Protein AF-0000000070461343 (afdb_homodimer)

Foldseek 3Di:
DPPPVPDDPFDWPDDPVAQKTKTKDKDAQADLQRVCVVVVPQQCCCVPPAFFPGWDWDAADPVAKTKIWTWGDDPNPDTKIFIWIWHDDPSFKIWIWTDDDIQWPTWIWMWGWDDPDPRMIMIMTMIGTHGPNCPPVVVVVCCVVPVVVVVVVVVVVVVVCVVVD/DPPPVPDDPFDWPDPPVAQKTKTKDKDAQADLQRVCVVVVPQQCCCVPPAQFPGWDWDAADPVAKTKIWTWGDDPNPDTKIFIWIKHADPSFKIWIWTDDDIQWPTWIWMWGWDDPDPRMIMIMTMIGTHGPNCPDVVVVVCCVVPVVVVVVVVVVVVVVCVVVD

Solvent-accessible surface area (backbone atoms only — not comparable to full-atom values): 17938 Å² total; per-residue (Å²): 133,78,80,74,68,75,74,76,84,69,66,67,53,64,47,85,93,51,66,32,45,41,43,69,47,75,42,60,74,40,51,58,66,59,46,48,57,57,69,68,42,54,58,56,38,51,78,62,36,88,39,38,72,40,44,40,79,74,46,76,46,94,88,63,32,32,34,32,42,34,33,37,36,50,90,82,74,45,72,49,49,36,33,35,38,34,31,72,45,83,84,40,27,38,34,39,35,55,73,50,85,30,59,42,67,36,41,34,37,34,41,41,50,42,80,71,55,97,34,29,24,40,36,37,41,36,37,36,46,35,75,36,59,61,74,41,70,54,52,58,49,38,45,58,69,53,47,43,58,52,47,53,50,37,48,43,52,56,49,50,52,54,66,78,102,134,79,81,75,68,78,75,79,84,68,67,68,52,64,47,86,93,53,66,34,46,40,42,70,47,76,43,60,72,42,52,58,65,59,45,47,56,57,69,68,42,54,59,58,38,50,78,62,35,87,40,38,70,40,45,41,79,74,47,80,46,95,86,61,33,30,33,34,41,35,32,38,35,52,93,82,74,44,72,48,51,36,32,36,38,33,32,74,44,82,84,41,30,38,33,39,35,52,75,48,84,32,59,39,67,35,42,34,36,35,43,41,51,42,80,71,52,96,34,28,25,40,36,36,41,37,39,37,46,34,76,37,57,60,74,40,70,55,51,57,48,38,45,58,68,53,46,42,57,51,46,53,50,37,49,44,52,57,50,50,52,55,65,78,103

pLDDT: mean 79.68, std 21.59, range [17.05, 97.88]

Sequence (330 aa):
MLNWLWGGSETKEENPLGGGATEKIIFEGVTVEECLEVICDCEKYTEFIEGCVEAKTTKVYEDGSFDVFWKASVGGIINTEYTLRLKKEGNDGFGWVETSHGPFKLNRGNWKLVDLGNGNVEATYSVNMELNIWVPSLLRDFLIGTGLPRTLKAFKKRIEERKKQMLNWLWGGSETKEENPLGGGATEKIIFEGVTVEECLEVICDCEKYTEFIEGCVEAKTTKVYEDGSFDVFWKASVGGIINTEYTLRLKKEGNDGFGWVETSHGPFKLNRGNWKLVDLGNGNVEATYSVNMELNIWVPSLLRDFLIGTGLPRTLKAFKKRIEERKKQ

Radius of gyration: 26.45 Å; Cα contacts (8 Å, |Δi|>4): 623; chains: 2; bounding box: 44×89×60 Å

InterPro domains:
  IPR005031 Coenzyme Q-binding protein COQ10, START domain [PF03364] (31-156)
  IPR023393 START-like domain superfamily [G3DSA:3.30.530.20] (23-165)

Nearest PDB structures (foldseek):
  5z8o-assembly1_A  TM=7.132E-01  e=2.850E-07  Mycolicibacterium smegmatis MC2 155
  4xrw-assembly1_A  TM=6.517E-01  e=4.861E-06  Amycolatopsis orientalis
  4xrt-assembly2_B  TM=6.690E-01  e=4.081E-05  Streptomyces steffisburgensis
  3p0l-assembly1_A  TM=6.431E-01  e=5.661E-05  Homo sapiens
  4xrt-assembly1_A  TM=6.314E-01  e=2.365E-05  Streptomyces steffisburgensis

Organism: Naegleria fowleri (NCBI:txid5763)

Secondary structure (DSSP, 8-state):
------------EE-TTSSEEEEEEEEES--HHHHHHHHH-GGGGGGTSTTEEEEEEEEE-TTS-EEEEEEEEETTTEEEEEEEEEEEETTTEEEEEE-SSSSEEEEEEEEEEEEEETTEEEEEEEEEEEE-----HHHHHHIIIIIHHHHHHHHHHHHHHGGG-/------------EE-TTSSEEEEEEEEES--HHHHHHHHH-GGGGGGTSTTEEEEEEEEE-TTS-EEEEEEEEETTTEEEEEEEEEEEETTTEEEEEE-SSSSEEEEEEEEEEEEEETTEEEEEEEEEEEE-----HHHHHHIIIIIHHHHHHHHHHHHHHGGG-

Structure (mmCIF, N/CA/C/O backbone):
data_AF-0000000070461343-model_v1
#
loop_
_entity.id
_entity.type
_entity.pdbx_description
1 polymer 'Coenzyme Q-binding protein COQ10 START domain-containing protein'
#
loop_
_atom_site.group_PDB
_atom_site.id
_atom_site.type_symbol
_atom_site.label_atom_id
_atom_site.label_alt_id
_atom_site.label_comp_id
_atom_site.label_asym_id
_atom_site.label_entity_id
_atom_site.label_seq_id
_atom_site.pdbx_PDB_ins_code
_atom_site.Cartn_x
_atom_site.Cartn_y
_atom_site.Cartn_z
_atom_site.occupancy
_atom_site.B_iso_or_equiv
_atom_site.auth_seq_id
_atom_site.auth_comp_id
_atom_site.auth_asym_id
_atom_site.auth_atom_id
_atom_site.pdbx_PDB_model_num
ATOM 1 N N . MET A 1 1 ? 12.766 -13.125 16 1 17.16 1 MET A N 1
ATOM 2 C CA . MET A 1 1 ? 13.688 -14.18 15.562 1 17.16 1 MET A CA 1
ATOM 3 C C . MET A 1 1 ? 12.938 -15.492 15.352 1 17.16 1 MET A C 1
ATOM 5 O O . MET A 1 1 ? 12.656 -16.219 16.312 1 17.16 1 MET A O 1
ATOM 9 N N . LEU A 1 2 ? 11.805 -15.344 14.57 1 19.09 2 LEU A N 1
ATOM 10 C CA . LEU A 1 2 ? 10.562 -16.109 14.602 1 19.09 2 LEU A CA 1
ATOM 11 C C . LEU A 1 2 ? 10.812 -17.562 14.172 1 19.09 2 LEU A C 1
ATOM 13 O O . LEU A 1 2 ? 11.398 -17.797 13.117 1 19.09 2 LEU A O 1
ATOM 17 N N . ASN A 1 3 ? 10.977 -18.422 15.062 1 19.42 3 ASN A N 1
ATOM 18 C CA . ASN A 1 3 ? 11.312 -19.844 15.094 1 19.42 3 ASN A CA 1
ATOM 19 C C . ASN A 1 3 ? 10.617 -20.609 13.969 1 19.42 3 ASN A C 1
ATOM 21 O O . ASN A 1 3 ? 9.383 -20.625 13.891 1 19.42 3 ASN A O 1
ATOM 25 N N . TRP A 1 4 ? 11.219 -20.406 12.734 1 22.7 4 TRP A N 1
ATOM 26 C CA . TRP A 1 4 ? 11.117 -21.078 11.438 1 22.7 4 TRP A CA 1
ATOM 27 C C . TRP A 1 4 ? 11.062 -22.594 11.602 1 22.7 4 TRP A C 1
ATOM 29 O O . TRP A 1 4 ? 11.273 -23.328 10.641 1 22.7 4 TRP A O 1
ATOM 39 N N . LEU A 1 5 ? 10.539 -23.047 12.805 1 22.33 5 LEU A N 1
ATOM 40 C CA . LEU A 1 5 ? 10.617 -24.422 13.281 1 22.33 5 LEU A CA 1
ATOM 41 C C . LEU A 1 5 ? 9.992 -25.391 12.281 1 22.33 5 LEU A C 1
ATOM 43 O O . LEU A 1 5 ? 9.875 -26.578 12.555 1 22.33 5 LEU A O 1
ATOM 47 N N . TRP A 1 6 ? 9.164 -24.75 11.297 1 25.67 6 TRP A N 1
ATOM 48 C CA . TRP A 1 6 ? 8.297 -25.797 10.75 1 25.67 6 TRP A CA 1
ATOM 49 C C . TRP A 1 6 ? 9.109 -26.859 10.016 1 25.67 6 TRP A C 1
ATOM 51 O O . TRP A 1 6 ? 10.07 -26.531 9.32 1 25.67 6 TRP A O 1
ATOM 61 N N . GLY A 1 7 ? 9.188 -28.125 10.305 1 26.97 7 GLY A N 1
ATOM 62 C CA . GLY A 1 7 ? 9.891 -29.375 10.094 1 26.97 7 GLY A CA 1
ATOM 63 C C . GLY A 1 7 ? 9.977 -29.781 8.633 1 26.97 7 GLY A C 1
ATOM 64 O O . GLY A 1 7 ? 10.812 -30.609 8.258 1 26.97 7 GLY A O 1
ATOM 65 N N . GLY A 1 8 ? 8.781 -29.734 7.797 1 29.53 8 GLY A N 1
ATOM 66 C CA . GLY A 1 8 ? 8.883 -30.688 6.703 1 29.53 8 GLY A CA 1
ATOM 67 C C . GLY A 1 8 ? 9.875 -30.266 5.637 1 29.53 8 GLY A C 1
ATOM 68 O O . GLY A 1 8 ? 10.227 -29.078 5.543 1 29.53 8 GLY A O 1
ATOM 69 N N . SER A 1 9 ? 10.773 -31.062 4.996 1 33.25 9 SER A N 1
ATOM 70 C CA . SER A 1 9 ? 11.891 -31.016 4.055 1 33.25 9 SER A CA 1
ATOM 71 C C . SER A 1 9 ? 11.484 -30.344 2.752 1 33.25 9 SER A C 1
ATOM 73 O O . SER A 1 9 ? 11.258 -31 1.741 1 33.25 9 SER A O 1
ATOM 75 N N . GLU A 1 10 ? 10.344 -29.562 2.658 1 36.62 10 GLU A N 1
ATOM 76 C CA . GLU A 1 10 ? 10.039 -29.031 1.331 1 36.62 10 GLU A CA 1
ATOM 77 C C . GLU A 1 10 ? 11.133 -28.094 0.85 1 36.62 10 GLU A C 1
ATOM 79 O O . GLU A 1 10 ? 11.562 -27.203 1.588 1 36.62 10 GLU A O 1
ATOM 84 N N . THR A 1 11 ? 11.984 -28.562 -0.096 1 36.78 11 THR A N 1
ATOM 85 C CA . THR A 1 11 ? 13.117 -27.844 -0.659 1 36.78 11 THR A CA 1
ATOM 86 C C . THR A 1 11 ? 12.68 -26.5 -1.249 1 36.78 11 THR A C 1
ATOM 88 O O . THR A 1 11 ? 11.773 -26.453 -2.09 1 36.78 11 THR A O 1
ATOM 91 N N . LYS A 1 12 ? 12.727 -25.641 -0.627 1 48.81 12 LYS A N 1
ATOM 92 C CA . LYS A 1 12 ? 12.609 -24.25 -1.083 1 48.81 12 LYS A CA 1
ATOM 93 C C . LYS A 1 12 ? 13.828 -23.844 -1.893 1 48.81 12 LYS A C 1
ATOM 95 O O . LYS A 1 12 ? 14.961 -23.969 -1.426 1 48.81 12 LYS A O 1
ATOM 100 N N . GLU A 1 13 ? 13.789 -23.984 -3.182 1 37.41 13 GLU A N 1
ATOM 101 C CA . GLU A 1 13 ? 14.875 -23.359 -3.928 1 37.41 13 GLU A CA 1
ATOM 102 C C . GLU A 1 13 ? 14.594 -21.875 -4.176 1 37.41 13 GLU A C 1
ATOM 104 O O . GLU A 1 13 ? 13.562 -21.531 -4.758 1 37.41 13 GLU A O 1
ATOM 109 N N . GLU A 1 14 ? 14.977 -21.156 -3.271 1 43.5 14 GLU A N 1
ATOM 110 C CA . GLU A 1 14 ? 14.898 -19.719 -3.527 1 43.5 14 GLU A CA 1
ATOM 111 C C . GLU A 1 14 ? 15.891 -19.297 -4.605 1 43.5 14 GLU A C 1
ATOM 113 O O . GLU A 1 14 ? 17.031 -19.781 -4.641 1 43.5 14 GLU A O 1
ATOM 118 N N . ASN A 1 15 ? 15.484 -18.953 -5.656 1 36.47 15 ASN A N 1
ATOM 119 C CA . ASN A 1 15 ? 16.406 -18.438 -6.664 1 36.47 15 ASN A CA 1
ATOM 120 C C . ASN A 1 15 ? 17.172 -17.219 -6.156 1 36.47 15 ASN A C 1
ATOM 122 O O . ASN A 1 15 ? 16.562 -16.203 -5.828 1 36.47 15 ASN A O 1
ATOM 126 N N . PRO A 1 16 ? 18.422 -17.469 -5.84 1 36.53 16 PRO A N 1
ATOM 127 C CA . PRO A 1 16 ? 19.25 -16.375 -5.309 1 36.53 16 PRO A CA 1
ATOM 128 C C . PRO A 1 16 ? 19.094 -15.086 -6.105 1 36.53 16 PRO A C 1
ATOM 130 O O . PRO A 1 16 ? 19.219 -13.992 -5.551 1 36.53 16 PRO A O 1
ATOM 133 N N . LEU A 1 17 ? 19.281 -15.156 -7.355 1 41.56 17 LEU A N 1
ATOM 134 C CA . LEU A 1 17 ? 19.531 -14.023 -8.242 1 41.56 17 LEU A CA 1
ATOM 135 C C . LEU A 1 17 ? 18.234 -13.312 -8.609 1 41.56 17 LEU A C 1
ATOM 137 O O . LEU A 1 17 ? 18.266 -12.234 -9.203 1 41.56 17 LEU A O 1
ATOM 141 N N . GLY A 1 18 ? 16.906 -13.82 -8.172 1 48.09 18 GLY A N 1
ATOM 142 C CA . GLY A 1 18 ? 15.672 -13.156 -8.555 1 48.09 18 GLY A CA 1
ATOM 143 C C . GLY A 1 18 ? 14.516 -13.469 -7.629 1 48.09 18 GLY A C 1
ATOM 144 O O . GLY A 1 18 ? 14.641 -14.312 -6.734 1 48.09 18 GLY A O 1
ATOM 145 N N . GLY A 1 19 ? 13.375 -12.641 -7.465 1 60.16 19 GLY A N 1
ATOM 146 C CA . GLY A 1 19 ? 12.148 -12.492 -6.707 1 60.16 19 GLY A CA 1
ATOM 147 C C . GLY A 1 19 ? 11.242 -13.703 -6.797 1 60.16 19 GLY A C 1
ATOM 148 O O . GLY A 1 19 ? 10.062 -13.633 -6.441 1 60.16 19 GLY A O 1
ATOM 149 N N . GLY A 1 20 ? 11.852 -14.852 -7.309 1 69.12 20 GLY A N 1
ATOM 150 C CA . GLY A 1 20 ? 10.938 -15.969 -7.547 1 69.12 20 GLY A CA 1
ATOM 151 C C . GLY A 1 20 ? 11.055 -17.062 -6.512 1 69.12 20 GLY A C 1
ATOM 152 O O . GLY A 1 20 ? 11.984 -17.062 -5.699 1 69.12 20 GLY A O 1
ATOM 153 N N . ALA A 1 21 ? 10.031 -17.875 -6.375 1 77.94 21 ALA A N 1
ATOM 154 C CA . ALA A 1 21 ? 9.953 -19.062 -5.516 1 77.94 21 ALA A CA 1
ATOM 155 C C . ALA A 1 21 ? 9.383 -20.25 -6.277 1 77.94 21 ALA A C 1
ATOM 157 O O . ALA A 1 21 ? 8.539 -20.094 -7.164 1 77.94 21 ALA A O 1
ATOM 158 N N . THR A 1 22 ? 10.062 -21.453 -6.07 1 85.69 22 THR A N 1
ATOM 159 C CA . THR A 1 22 ? 9.547 -22.703 -6.621 1 85.69 22 THR A CA 1
ATOM 160 C C . THR A 1 22 ? 9.352 -23.734 -5.52 1 85.69 22 THR A C 1
ATOM 162 O O . THR A 1 22 ? 10.211 -23.891 -4.652 1 85.69 22 THR A O 1
ATOM 165 N N . GLU A 1 23 ? 8.141 -24.406 -5.547 1 86.25 23 GLU A N 1
ATOM 166 C CA . GLU A 1 23 ? 7.836 -25.453 -4.578 1 86.25 23 GLU A CA 1
ATOM 167 C C . GLU A 1 23 ? 7.215 -26.672 -5.262 1 86.25 23 GLU A C 1
ATOM 169 O O . GLU A 1 23 ? 6.5 -26.531 -6.258 1 86.25 23 GLU A O 1
ATOM 174 N N . LYS A 1 24 ? 7.59 -27.812 -4.633 1 89.44 24 LYS A N 1
ATOM 175 C CA . LYS A 1 24 ? 7.012 -29.062 -5.129 1 89.44 24 LYS A CA 1
ATOM 176 C C . LYS A 1 24 ? 6.094 -29.688 -4.09 1 89.44 24 LYS A C 1
ATOM 178 O O . LYS A 1 24 ? 6.391 -29.656 -2.891 1 89.44 24 LYS A O 1
ATOM 183 N N . ILE A 1 25 ? 4.992 -30.266 -4.617 1 90.62 25 ILE A N 1
ATOM 184 C CA . ILE A 1 25 ? 4.043 -30.984 -3.766 1 90.62 25 ILE A CA 1
ATOM 185 C C . ILE A 1 25 ? 3.506 -32.219 -4.504 1 90.62 25 ILE A C 1
ATOM 187 O O . ILE A 1 25 ? 3.447 -32.219 -5.734 1 90.62 25 ILE A O 1
ATOM 191 N N . ILE A 1 26 ? 3.244 -33.25 -3.727 1 94.38 26 ILE A N 1
ATOM 192 C CA . ILE A 1 26 ? 2.672 -34.438 -4.316 1 94.38 26 ILE A CA 1
ATOM 193 C C . ILE A 1 26 ? 1.19 -34.531 -3.959 1 94.38 26 ILE A C 1
ATOM 195 O O . ILE A 1 26 ? 0.816 -34.406 -2.791 1 94.38 26 ILE A O 1
ATOM 199 N N . PHE A 1 27 ? 0.331 -34.656 -4.949 1 94.44 27 PHE A N 1
ATOM 200 C CA . PHE A 1 27 ? -1.079 -35 -4.773 1 94.44 27 PHE A CA 1
ATOM 201 C C . PHE A 1 27 ? -1.299 -36.5 -4.863 1 94.44 27 PHE A C 1
ATOM 203 O O . PHE A 1 27 ? -0.767 -37.156 -5.758 1 94.44 27 PHE A O 1
ATOM 210 N N . GLU A 1 28 ? -2.156 -37 -3.984 1 95.25 28 GLU A N 1
ATOM 211 C CA . GLU A 1 28 ? -2.328 -38.438 -3.912 1 95.25 28 GLU A CA 1
ATOM 212 C C . GLU A 1 28 ? -3.75 -38.844 -4.285 1 95.25 28 GLU A C 1
ATOM 214 O O . GLU A 1 28 ? -4.711 -38.188 -3.928 1 95.25 28 GLU A O 1
ATOM 219 N N . GLY A 1 29 ? -3.871 -40.031 -4.984 1 95.19 29 GLY A N 1
ATOM 220 C CA . GLY A 1 29 ? -5.156 -40.625 -5.344 1 95.19 29 GLY A CA 1
ATOM 221 C C . GLY A 1 29 ? -5.883 -39.844 -6.422 1 95.19 29 GLY A C 1
ATOM 222 O O . GLY A 1 29 ? -7.113 -39.75 -6.422 1 95.19 29 GLY A O 1
ATOM 223 N N . VAL A 1 30 ? -5.148 -39.219 -7.258 1 96.69 30 VAL A N 1
ATOM 224 C CA . VAL A 1 30 ? -5.754 -38.344 -8.266 1 96.69 30 VAL A CA 1
ATOM 225 C C . VAL A 1 30 ? -4.988 -38.469 -9.578 1 96.69 30 VAL A C 1
ATOM 227 O O . VAL A 1 30 ? -3.871 -39 -9.609 1 96.69 30 VAL A O 1
ATOM 230 N N . THR A 1 31 ? -5.645 -38.031 -10.641 1 96.56 31 THR A N 1
ATOM 231 C CA . THR A 1 31 ? -4.992 -37.938 -11.945 1 96.56 31 THR A CA 1
ATOM 232 C C . THR A 1 31 ? -4.582 -36.5 -12.234 1 96.56 31 THR A C 1
ATOM 234 O O . THR A 1 31 ? -5.031 -35.562 -11.547 1 96.56 31 THR A O 1
ATOM 237 N N . VAL A 1 32 ? -3.65 -36.312 -13.227 1 97.38 32 VAL A N 1
ATOM 238 C CA . VAL A 1 32 ? -3.256 -34.969 -13.664 1 97.38 32 VAL A CA 1
ATOM 239 C C . VAL A 1 32 ? -4.492 -34.188 -14.078 1 97.38 32 VAL A C 1
ATOM 241 O O . VAL A 1 32 ? -4.629 -33 -13.734 1 97.38 32 VAL A O 1
ATOM 244 N N . GLU A 1 33 ? -5.387 -34.844 -14.789 1 96.62 33 GLU A N 1
ATOM 245 C CA . GLU A 1 33 ? -6.598 -34.188 -15.266 1 96.62 33 GLU A CA 1
ATOM 246 C C . GLU A 1 33 ? -7.445 -33.688 -14.102 1 96.62 33 GLU A C 1
ATOM 248 O O . GLU A 1 33 ? -7.969 -32.562 -14.148 1 96.62 33 GLU A O 1
ATOM 253 N N . GLU A 1 34 ? -7.602 -34.469 -13.109 1 96 34 GLU A N 1
ATOM 254 C CA . GLU A 1 34 ? -8.375 -34.062 -11.93 1 96 34 GLU A CA 1
ATOM 255 C C . GLU A 1 34 ? -7.727 -32.875 -11.211 1 96 34 GLU A C 1
ATOM 257 O O . GLU A 1 34 ? -8.422 -32 -10.719 1 96 34 GLU A O 1
ATOM 262 N N . CYS A 1 35 ? -6.418 -32.875 -11.102 1 97.5 35 CYS A N 1
ATOM 263 C CA . CYS A 1 35 ? -5.695 -31.766 -10.5 1 97.5 35 CYS A CA 1
ATOM 264 C C . CYS A 1 35 ? -5.945 -30.469 -11.273 1 97.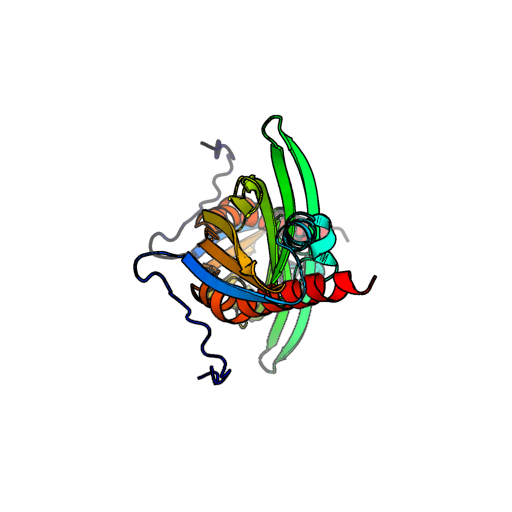5 35 CYS A C 1
ATOM 266 O O . CYS A 1 35 ? -6.273 -29.453 -10.68 1 97.5 35 CYS A O 1
ATOM 268 N N . LEU A 1 36 ? -5.805 -30.562 -12.578 1 97.12 36 LEU A N 1
ATOM 269 C CA . LEU A 1 36 ? -5.953 -29.391 -13.422 1 97.12 36 LEU A CA 1
ATOM 270 C C . LEU A 1 36 ? -7.375 -28.844 -13.344 1 97.12 36 LEU A C 1
ATOM 272 O O . LEU A 1 36 ? -7.582 -27.625 -13.43 1 97.12 3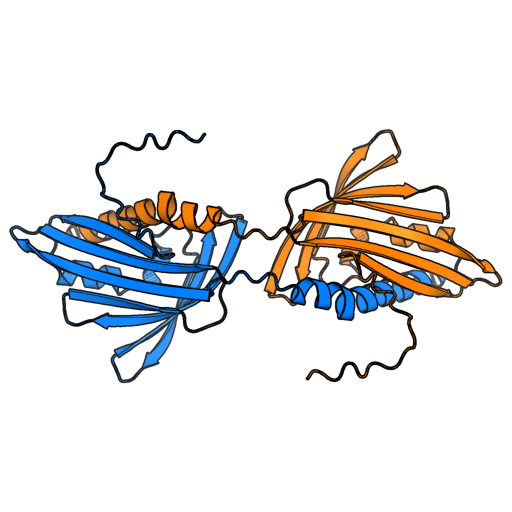6 LEU A O 1
ATOM 276 N N . GLU A 1 37 ? -8.352 -29.719 -13.18 1 96.44 37 GLU A N 1
ATOM 277 C CA . GLU A 1 37 ? -9.734 -29.266 -13.039 1 96.44 37 GLU A CA 1
ATOM 278 C C . GLU A 1 37 ? -9.891 -28.312 -11.859 1 96.44 37 GLU A C 1
ATOM 280 O O . GLU A 1 37 ? -10.578 -27.297 -11.969 1 96.44 37 GLU A O 1
ATOM 285 N N . VAL A 1 38 ? -9.258 -28.578 -10.766 1 96.5 38 VAL A N 1
ATOM 286 C CA . VAL A 1 38 ? -9.32 -27.734 -9.57 1 96.5 38 VAL A CA 1
ATOM 287 C C . VAL A 1 38 ? -8.453 -26.5 -9.766 1 96.5 38 VAL A C 1
ATOM 289 O O . VAL A 1 38 ? -8.883 -25.375 -9.453 1 96.5 38 VAL A O 1
ATOM 292 N N . ILE A 1 39 ? -7.277 -26.672 -10.289 1 97.75 39 ILE A N 1
ATOM 293 C CA . ILE A 1 39 ? -6.285 -25.609 -10.422 1 97.75 39 ILE A CA 1
ATOM 294 C C . ILE A 1 39 ? -6.793 -24.547 -11.391 1 97.75 39 ILE A C 1
ATOM 296 O O . ILE A 1 39 ? -6.594 -23.344 -11.164 1 97.75 39 ILE A O 1
ATOM 300 N N . CYS A 1 40 ? -7.523 -24.953 -12.391 1 97.12 40 CYS A N 1
ATOM 301 C CA . CYS A 1 40 ? -7.938 -24.031 -13.438 1 97.12 40 CYS A CA 1
ATOM 302 C C . CYS A 1 40 ? -9.242 -23.328 -13.07 1 97.12 40 CYS A C 1
ATOM 304 O O . CYS A 1 40 ? -9.617 -22.328 -13.68 1 97.12 40 CYS A O 1
ATOM 306 N N . ASP A 1 41 ? -9.945 -23.859 -12.102 1 96.88 41 ASP A N 1
ATOM 307 C CA . ASP A 1 41 ? -11.219 -23.281 -11.703 1 96.88 41 ASP A CA 1
ATOM 308 C C . ASP A 1 41 ? -11.016 -22.125 -10.727 1 96.88 41 ASP A C 1
ATOM 310 O O . ASP A 1 41 ? -11.422 -22.203 -9.57 1 96.88 41 ASP A O 1
ATOM 314 N N . CYS A 1 42 ? -10.586 -21.031 -11.242 1 97.81 42 CYS A N 1
ATOM 315 C CA . CYS A 1 42 ? -10.102 -19.891 -10.453 1 97.81 42 CYS A CA 1
ATOM 316 C C . CYS A 1 42 ? -11.219 -19.312 -9.602 1 97.81 42 CYS A C 1
ATOM 318 O O . CYS A 1 42 ? -10.992 -18.922 -8.453 1 97.81 42 CYS A O 1
ATOM 320 N N . GLU A 1 43 ? -12.398 -19.219 -10.055 1 97.44 43 GLU A N 1
ATOM 321 C CA . GLU A 1 43 ? -13.484 -18.547 -9.344 1 97.44 43 GLU A CA 1
ATOM 322 C C . GLU A 1 43 ? -13.859 -19.312 -8.07 1 97.44 43 GLU A C 1
ATOM 324 O O . GLU A 1 43 ? -14.406 -18.734 -7.133 1 97.44 43 GLU A O 1
ATOM 329 N N . LYS A 1 44 ? -13.461 -20.531 -7.984 1 96.88 44 LYS A N 1
ATOM 330 C CA . LYS A 1 44 ? -13.781 -21.344 -6.809 1 96.88 44 LYS A CA 1
ATOM 331 C C . LYS A 1 44 ? -12.688 -21.219 -5.746 1 96.88 44 LYS A C 1
ATOM 333 O O . LYS A 1 44 ? -12.836 -21.734 -4.641 1 96.88 44 LYS A O 1
ATOM 338 N N . TYR A 1 45 ? -11.656 -20.5 -6.074 1 96.94 45 TYR A N 1
ATOM 339 C CA . TYR A 1 45 ? -10.586 -20.344 -5.098 1 96.94 45 TYR A CA 1
ATOM 340 C C . TYR A 1 45 ? -11.094 -19.688 -3.824 1 96.94 45 TYR A C 1
ATOM 342 O O . TYR A 1 45 ? -10.586 -19.953 -2.732 1 96.94 45 TYR A O 1
ATOM 350 N N . THR A 1 46 ? -12.031 -18.797 -3.893 1 95.81 46 THR A N 1
ATOM 351 C CA . THR A 1 46 ? -12.578 -18.078 -2.744 1 95.81 46 THR A CA 1
ATOM 352 C C . THR A 1 46 ? -13.148 -19.047 -1.719 1 95.81 46 THR A C 1
ATOM 354 O O . THR A 1 46 ? -13.297 -18.719 -0.543 1 95.81 46 THR A O 1
ATOM 357 N N . GLU A 1 47 ? -13.406 -20.297 -2.154 1 95.25 47 GLU A N 1
ATOM 358 C CA . GLU A 1 47 ? -14.016 -21.312 -1.291 1 95.25 47 GLU A CA 1
ATOM 359 C C . GLU A 1 47 ? -12.977 -21.953 -0.379 1 95.25 47 GLU A C 1
ATOM 361 O O . GLU A 1 47 ? -13.312 -22.469 0.693 1 95.25 47 GLU A O 1
ATOM 366 N N . PHE A 1 48 ? -11.742 -21.891 -0.833 1 94.12 48 PHE A N 1
ATOM 367 C CA . PHE A 1 48 ? -10.844 -22.734 -0.051 1 94.12 48 PHE A CA 1
ATOM 368 C C . PHE A 1 48 ? -9.477 -22.078 0.106 1 94.12 48 PHE A C 1
ATOM 370 O O . PHE A 1 48 ? -8.633 -22.562 0.857 1 94.12 48 PHE A O 1
ATOM 377 N N . ILE A 1 49 ? -9.109 -20.984 -0.576 1 93.25 49 ILE A N 1
ATOM 378 C CA . ILE A 1 49 ? -7.848 -20.281 -0.41 1 93.25 49 ILE A CA 1
ATOM 379 C C . ILE A 1 49 ? -8.039 -19.094 0.534 1 93.25 49 ILE A C 1
ATOM 381 O O . ILE A 1 49 ? -8.789 -18.172 0.225 1 93.25 49 ILE A O 1
ATOM 385 N N . GLU A 1 50 ? -7.328 -19.109 1.587 1 87.38 50 GLU A N 1
ATOM 386 C CA . GLU A 1 50 ? -7.367 -18 2.531 1 87.38 50 GLU A CA 1
ATOM 387 C C . GLU A 1 50 ? -6.859 -16.703 1.891 1 87.38 50 GLU A C 1
ATOM 389 O O . GLU A 1 50 ? -5.828 -16.703 1.216 1 87.38 50 GLU A O 1
ATOM 394 N N . GLY A 1 51 ? -7.574 -15.641 2.072 1 82.81 51 GLY A N 1
ATOM 395 C CA . GLY A 1 51 ? -7.156 -14.344 1.564 1 82.81 51 GLY A CA 1
ATOM 396 C C . GLY A 1 51 ? -7.676 -14.055 0.167 1 82.81 51 GLY A C 1
ATOM 397 O O . GLY A 1 51 ? -7.551 -12.938 -0.326 1 82.81 51 GLY A O 1
ATOM 398 N N . CYS A 1 52 ? -8.195 -15.164 -0.49 1 93.19 52 CYS A N 1
ATOM 399 C CA . CYS A 1 52 ? -8.844 -14.93 -1.776 1 93.19 52 CYS A CA 1
ATOM 400 C C . CYS A 1 52 ? -10.266 -14.43 -1.586 1 93.19 52 CYS A C 1
ATOM 402 O O . CYS A 1 52 ? -11.172 -15.211 -1.283 1 93.19 52 CYS A O 1
ATOM 404 N N . VAL A 1 53 ? -10.453 -13.125 -1.822 1 85.38 53 VAL A N 1
ATOM 405 C CA . VAL A 1 53 ? -11.719 -12.469 -1.514 1 85.38 53 VAL A CA 1
ATOM 406 C C . VAL A 1 53 ? -12.648 -12.547 -2.721 1 85.38 53 VAL A C 1
ATOM 408 O O . VAL A 1 53 ? -13.859 -12.766 -2.568 1 85.38 53 VAL A O 1
ATOM 411 N N . GLU A 1 54 ? -12.125 -12.336 -3.848 1 91.69 54 GLU A N 1
ATOM 412 C CA . GLU A 1 54 ? -12.883 -12.375 -5.098 1 91.69 54 GLU A CA 1
ATOM 413 C C . GLU A 1 54 ? -12.016 -12.891 -6.246 1 91.69 54 GLU A C 1
ATOM 415 O O . GLU A 1 54 ? -10.812 -12.617 -6.301 1 91.69 54 GLU A O 1
ATOM 420 N N . ALA A 1 55 ? -12.602 -13.688 -7.105 1 96.06 55 ALA A N 1
ATOM 421 C CA . ALA A 1 55 ? -12.016 -14.117 -8.375 1 96.06 55 ALA A CA 1
ATOM 422 C C . ALA A 1 55 ? -13.07 -14.195 -9.469 1 96.06 55 ALA A C 1
ATOM 424 O O . ALA A 1 55 ? -14.016 -14.977 -9.375 1 96.06 55 ALA A O 1
ATOM 425 N N . LYS A 1 56 ? -12.836 -13.352 -10.453 1 96.5 56 LYS A N 1
ATOM 426 C CA . LYS A 1 56 ? -13.844 -13.297 -11.5 1 96.5 56 LYS A CA 1
ATOM 427 C C . LYS A 1 56 ? -13.195 -13.258 -12.883 1 96.5 56 LYS A C 1
ATOM 429 O O . LYS A 1 56 ? -12.367 -12.383 -13.156 1 96.5 56 LYS A O 1
ATOM 434 N N . THR A 1 57 ? -13.641 -14.219 -13.727 1 97 57 THR A N 1
ATOM 435 C CA . THR A 1 57 ? -13.203 -14.164 -15.117 1 97 57 THR A CA 1
ATOM 436 C C . THR A 1 57 ? -13.82 -12.969 -15.836 1 97 57 THR A C 1
ATOM 438 O O . THR A 1 57 ? -15.047 -12.812 -15.836 1 97 57 THR A O 1
ATOM 441 N N . THR A 1 58 ? -12.977 -12.188 -16.406 1 95.56 58 THR A N 1
ATOM 442 C CA . THR A 1 58 ? -13.477 -10.945 -16.984 1 95.56 58 THR A CA 1
ATOM 443 C C . THR A 1 58 ? -13.352 -10.969 -18.5 1 95.56 58 THR A C 1
ATOM 445 O O . THR A 1 58 ? -14.039 -10.227 -19.203 1 95.56 58 THR A O 1
ATOM 448 N N . LYS A 1 59 ? -12.453 -11.672 -19 1 95.19 59 LYS A N 1
ATOM 449 C CA . LYS A 1 59 ? -12.219 -11.742 -20.438 1 95.19 59 LYS A CA 1
ATOM 450 C C . LYS A 1 59 ? -11.656 -13.102 -20.844 1 95.19 59 LYS A C 1
ATOM 452 O O . LYS A 1 59 ? -10.859 -13.695 -20.109 1 95.19 59 LYS A O 1
ATOM 457 N N . VAL A 1 60 ? -12.172 -13.633 -22.016 1 96.44 60 VAL A N 1
ATOM 458 C CA . VAL A 1 60 ? -11.656 -14.859 -22.609 1 96.44 60 VAL A CA 1
ATOM 459 C C . VAL A 1 60 ? -11.133 -14.578 -24.016 1 96.44 60 VAL A C 1
ATOM 461 O O . VAL A 1 60 ? -11.773 -13.867 -24.781 1 96.44 60 VAL A O 1
ATOM 464 N N . TYR A 1 61 ? -9.984 -15.156 -24.234 1 95.88 61 TYR A N 1
ATOM 465 C CA . TYR A 1 61 ? -9.344 -14.859 -25.516 1 95.88 61 TYR A CA 1
ATOM 466 C C . TYR A 1 61 ? -9.414 -16.062 -26.453 1 95.88 61 TYR A C 1
ATOM 468 O O . TYR A 1 61 ? -9.688 -17.188 -26.016 1 95.88 61 TYR A O 1
ATOM 476 N N . GLU A 1 62 ? -9.109 -15.836 -27.703 1 96.56 62 GLU A N 1
ATOM 477 C CA . GLU A 1 62 ? -9.219 -16.875 -28.734 1 96.56 62 GLU A CA 1
ATOM 478 C C . GLU A 1 62 ? -8.172 -17.969 -28.531 1 96.56 62 GLU A C 1
ATOM 480 O O . GLU A 1 62 ? -8.414 -19.125 -28.844 1 96.56 62 GLU A O 1
ATOM 485 N N . ASP A 1 63 ? -7.062 -17.672 -27.922 1 94.44 63 ASP A N 1
ATOM 486 C CA . ASP A 1 63 ? -5.973 -18.641 -27.766 1 94.44 63 ASP A CA 1
ATOM 487 C C . ASP A 1 63 ? -6.168 -19.484 -26.516 1 94.44 63 ASP A C 1
ATOM 489 O O . ASP A 1 63 ? -5.289 -20.281 -26.156 1 94.44 63 ASP A O 1
ATOM 493 N N . GLY A 1 64 ? -7.23 -19.312 -25.828 1 95.25 64 GLY A N 1
ATOM 494 C CA . GLY A 1 64 ? -7.531 -20.109 -24.656 1 95.25 64 GLY A CA 1
ATOM 495 C C . GLY A 1 64 ? -7.133 -19.438 -23.359 1 95.25 64 GLY A C 1
ATOM 496 O O . GLY A 1 64 ? -7.461 -19.938 -22.266 1 95.25 64 GLY A O 1
ATOM 497 N N . SER A 1 65 ? -6.449 -18.328 -23.5 1 96.12 65 SER A N 1
ATOM 498 C CA . SER A 1 65 ? -6.133 -17.578 -22.297 1 96.12 65 SER A CA 1
ATOM 499 C C . SER A 1 65 ? -7.34 -16.781 -21.812 1 96.12 65 SER A C 1
ATOM 501 O O . SER A 1 65 ? -8.297 -16.578 -22.562 1 96.12 65 SER A O 1
ATOM 503 N N . PHE A 1 66 ? -7.27 -16.438 -20.5 1 97.19 66 PHE A N 1
ATOM 504 C CA . PHE A 1 66 ? -8.367 -15.656 -19.938 1 97.19 66 PHE A CA 1
ATOM 505 C C . PHE A 1 66 ? -7.867 -14.773 -18.797 1 97.19 66 PHE A C 1
ATOM 507 O O . PHE A 1 66 ? -6.891 -15.117 -18.125 1 97.19 66 PHE A O 1
ATOM 514 N N . ASP A 1 67 ? -8.539 -13.617 -18.672 1 95.06 67 ASP A N 1
ATOM 515 C CA . ASP A 1 67 ? -8.234 -12.688 -17.578 1 95.06 67 ASP A CA 1
ATOM 516 C C . ASP A 1 67 ? -9.133 -12.938 -16.375 1 95.06 67 ASP A C 1
ATOM 518 O O . ASP A 1 67 ? -10.344 -13.125 -16.516 1 95.06 67 ASP A O 1
ATOM 522 N N . VAL A 1 68 ? -8.477 -13.023 -15.211 1 96 68 VAL A N 1
ATOM 523 C CA . VAL A 1 68 ? -9.234 -13.102 -13.969 1 96 68 VAL A CA 1
ATOM 524 C C . VAL A 1 68 ? -8.898 -11.898 -13.086 1 96 68 VAL A C 1
ATOM 526 O O . VAL A 1 68 ? -7.73 -11.594 -12.859 1 96 68 VAL A O 1
ATOM 529 N N . PHE A 1 69 ? -9.914 -11.18 -12.695 1 91.94 69 PHE A N 1
ATOM 530 C CA . PHE A 1 69 ? -9.82 -10.125 -11.695 1 91.94 69 PHE A CA 1
ATOM 531 C C . PHE A 1 69 ? -9.852 -10.711 -10.289 1 91.94 69 PHE A C 1
ATOM 533 O O . PHE A 1 69 ? -10.727 -11.523 -9.969 1 91.94 69 PHE A O 1
ATOM 540 N N . TRP A 1 70 ? -8.805 -10.273 -9.453 1 91.94 70 TRP A N 1
ATOM 541 C CA . TRP A 1 70 ? -8.688 -10.805 -8.102 1 91.94 70 TRP A CA 1
ATOM 542 C C . TRP A 1 70 ? -8.812 -9.688 -7.066 1 91.94 70 TRP A C 1
ATOM 544 O O . TRP A 1 70 ? -8.266 -8.594 -7.254 1 91.94 70 TRP A O 1
ATOM 554 N N . LYS A 1 71 ? -9.531 -9.922 -6.027 1 85.81 71 LYS A N 1
ATOM 555 C CA . LYS A 1 71 ? -9.375 -9.219 -4.762 1 85.81 71 LYS A CA 1
ATOM 556 C C . LYS A 1 71 ? -8.773 -10.125 -3.693 1 85.81 71 LYS A C 1
ATOM 558 O O . LYS A 1 71 ? -9.258 -11.234 -3.473 1 85.81 71 LYS A O 1
ATOM 563 N N . ALA A 1 72 ? -7.648 -9.641 -3.162 1 83.75 72 ALA A N 1
ATOM 564 C CA . ALA A 1 72 ? -6.969 -10.438 -2.146 1 83.75 72 ALA A CA 1
ATOM 565 C C . ALA A 1 72 ? -6.742 -9.625 -0.873 1 83.75 72 ALA A C 1
ATOM 567 O O . ALA A 1 72 ? -6.625 -8.398 -0.924 1 83.75 72 ALA A O 1
ATOM 568 N N . SER A 1 73 ? -6.703 -10.273 0.238 1 74.81 73 SER A N 1
ATOM 569 C CA . SER A 1 73 ? -6.391 -9.711 1.546 1 74.81 73 SER A CA 1
ATOM 570 C C . SER A 1 73 ? -5.305 -10.516 2.25 1 74.81 73 SER A C 1
ATOM 572 O O . SER A 1 73 ? -5.414 -11.734 2.375 1 74.81 73 SER A O 1
ATOM 574 N N . VAL A 1 74 ? -4.277 -9.789 2.584 1 68.62 74 VAL A N 1
ATOM 575 C CA . VAL A 1 74 ? -3.199 -10.453 3.311 1 68.62 74 VAL A CA 1
ATOM 576 C C . VAL A 1 74 ? -3.221 -10.023 4.773 1 68.62 74 VAL A C 1
ATOM 578 O O . VAL A 1 74 ? -3.051 -8.836 5.082 1 68.62 74 VAL A O 1
ATOM 581 N N . GLY A 1 75 ? -3.375 -11.031 5.613 1 63.19 75 GLY A N 1
ATOM 582 C CA . GLY A 1 75 ? -3.359 -10.758 7.039 1 63.19 75 GLY A CA 1
ATOM 583 C C . GLY A 1 75 ? -4.465 -9.812 7.48 1 63.19 75 GLY A C 1
ATOM 584 O O . GLY A 1 75 ? -4.387 -9.219 8.555 1 63.19 75 GLY A O 1
ATOM 585 N N . GLY A 1 76 ? -5.367 -9.625 6.691 1 59.09 76 GLY A N 1
ATOM 586 C CA . GLY A 1 76 ? -6.469 -8.742 7.039 1 59.09 76 GLY A CA 1
ATOM 587 C C . GLY A 1 76 ? -6.102 -7.27 6.969 1 59.09 76 GLY A C 1
ATOM 588 O O . GLY A 1 76 ? -6.965 -6.402 7.125 1 59.09 76 GLY A O 1
ATOM 589 N N . ILE A 1 77 ? -4.883 -6.938 6.641 1 55.56 77 ILE A N 1
ATOM 590 C CA . ILE A 1 77 ? -4.406 -5.562 6.707 1 55.56 77 ILE A CA 1
ATOM 591 C C . ILE A 1 77 ? -4.156 -5.031 5.297 1 55.56 77 ILE A C 1
ATOM 593 O O . ILE A 1 77 ? -4.41 -3.859 5.012 1 55.56 77 ILE A O 1
ATOM 597 N N . ILE A 1 78 ? -3.678 -5.891 4.453 1 61.53 78 ILE A N 1
ATOM 598 C CA . ILE A 1 78 ? -3.381 -5.488 3.082 1 61.53 78 ILE A CA 1
ATOM 599 C C . ILE A 1 78 ? -4.477 -5.996 2.145 1 61.53 78 ILE A C 1
ATOM 601 O O . ILE A 1 78 ? -4.699 -7.203 2.041 1 61.53 78 ILE A O 1
ATOM 605 N N . ASN A 1 79 ? -5.199 -5.078 1.614 1 66.44 79 ASN A N 1
ATOM 606 C CA . ASN A 1 79 ? -6.164 -5.41 0.575 1 66.44 79 ASN A CA 1
ATOM 607 C C . ASN A 1 79 ? -5.719 -4.902 -0.792 1 66.44 79 ASN A C 1
ATOM 609 O O . ASN A 1 79 ? -5.289 -3.752 -0.921 1 66.44 79 ASN A O 1
ATOM 613 N N . THR A 1 80 ? -5.742 -5.805 -1.683 1 73 80 THR A N 1
ATOM 614 C CA . THR A 1 80 ? -5.262 -5.418 -3.004 1 73 80 THR A CA 1
ATOM 615 C C . THR A 1 80 ? -6.133 -6.035 -4.098 1 73 80 THR A C 1
ATOM 617 O O . THR A 1 80 ? -6.91 -6.953 -3.836 1 73 80 THR A O 1
ATOM 620 N N . GLU A 1 81 ? -6.07 -5.402 -5.199 1 81.12 81 GLU A N 1
ATOM 621 C CA . GLU A 1 81 ? -6.746 -5.906 -6.395 1 81.12 81 GLU A CA 1
ATOM 622 C C . GLU A 1 81 ? -5.801 -5.926 -7.594 1 81.12 81 GLU A C 1
ATOM 624 O O . GLU A 1 81 ? -4.973 -5.027 -7.754 1 81.12 81 GLU A O 1
ATOM 629 N N . TYR A 1 82 ? -5.926 -6.977 -8.383 1 83.69 82 TYR A N 1
ATOM 630 C CA . TYR A 1 82 ? -5.094 -7.113 -9.578 1 83.69 82 TYR A CA 1
ATOM 631 C C . TYR A 1 82 ? -5.727 -8.07 -10.578 1 83.69 82 TYR A C 1
ATOM 633 O O . TYR A 1 82 ? -6.688 -8.773 -10.25 1 83.69 82 TYR A O 1
ATOM 641 N N . THR A 1 83 ? -5.191 -8.016 -11.789 1 91.12 83 THR A N 1
ATOM 642 C CA . THR A 1 83 ? -5.641 -8.938 -12.836 1 91.12 83 THR A CA 1
ATOM 643 C C . THR A 1 83 ? -4.48 -9.789 -13.336 1 91.12 83 THR A C 1
ATOM 645 O O . THR A 1 83 ? -3.375 -9.281 -13.547 1 91.12 83 THR A O 1
ATOM 648 N N . LEU A 1 84 ? -4.762 -11.125 -13.414 1 93.56 84 LEU A N 1
ATOM 649 C CA . LEU A 1 84 ? -3.83 -12.047 -14.055 1 93.56 84 LEU A CA 1
ATOM 650 C C . LEU A 1 84 ? -4.414 -12.578 -15.359 1 93.56 84 LEU A C 1
ATOM 652 O O . LEU A 1 84 ? -5.621 -12.812 -15.461 1 93.56 84 LEU A O 1
ATOM 656 N N . ARG A 1 85 ? -3.57 -12.742 -16.344 1 93.88 85 ARG A N 1
ATOM 657 C CA . ARG A 1 85 ? -3.896 -13.547 -17.516 1 93.88 85 ARG A CA 1
ATOM 658 C C . ARG A 1 85 ? -3.391 -14.977 -17.359 1 93.88 85 ARG A C 1
ATOM 660 O O . ARG A 1 85 ? -2.203 -15.195 -17.109 1 93.88 85 ARG A O 1
ATOM 667 N N . LEU A 1 86 ? -4.387 -15.898 -17.406 1 97.44 86 LEU A N 1
ATOM 668 C CA . LEU A 1 86 ? -4.055 -17.297 -17.156 1 97.44 86 LEU A CA 1
ATOM 669 C C . LEU A 1 86 ? -4.277 -18.141 -18.406 1 97.44 86 LEU A C 1
ATOM 671 O O . LEU A 1 86 ? -5.086 -17.781 -19.266 1 97.44 86 LEU A O 1
ATOM 675 N N . LYS A 1 87 ? -3.498 -19.219 -18.453 1 97 87 LYS A N 1
ATOM 676 C CA . LYS A 1 87 ? -3.631 -20.125 -19.594 1 97 87 LYS A CA 1
ATOM 677 C C . LYS A 1 87 ? -3.219 -21.547 -19.234 1 97 87 LYS A C 1
ATOM 679 O O . LYS A 1 87 ? -2.17 -21.75 -18.609 1 97 87 LYS A O 1
ATOM 684 N N . LYS A 1 88 ? -4.164 -22.438 -19.625 1 97.31 88 LYS A N 1
ATOM 685 C CA . LYS A 1 88 ? -3.756 -23.844 -19.578 1 97.31 88 LYS A CA 1
ATOM 686 C C . LYS A 1 88 ? -2.65 -24.125 -20.594 1 97.31 88 LYS A C 1
ATOM 688 O O . LYS A 1 88 ? -2.721 -23.672 -21.734 1 97.31 88 LYS A O 1
ATOM 693 N N . GLU A 1 89 ? -1.613 -24.75 -20.109 1 95 89 GLU A N 1
ATOM 694 C CA . GLU A 1 89 ? -0.493 -25.109 -20.969 1 95 89 GLU A CA 1
ATOM 695 C C . GLU A 1 89 ? -0.454 -26.609 -21.234 1 95 89 GLU A C 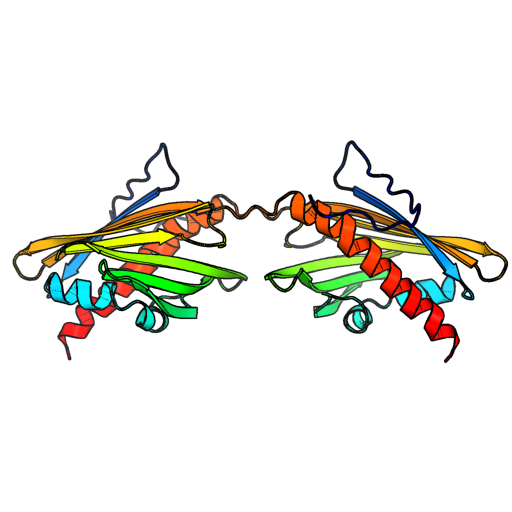1
ATOM 697 O O . GLU A 1 89 ? 0.11 -27.359 -20.438 1 95 89 GLU A O 1
ATOM 702 N N . GLY A 1 90 ? -0.96 -27.016 -22.391 1 94.31 90 GLY A N 1
ATOM 703 C CA . GLY A 1 90 ? -1.081 -28.438 -22.672 1 94.31 90 GLY A CA 1
ATOM 704 C C . GLY A 1 90 ? -2.01 -29.156 -21.703 1 94.31 90 GLY A C 1
ATOM 705 O O . GLY A 1 90 ? -3.086 -28.641 -21.375 1 94.31 90 GLY A O 1
ATOM 706 N N . ASN A 1 91 ? -1.632 -30.422 -21.344 1 96.19 91 ASN A N 1
ATOM 707 C CA . ASN A 1 91 ? -2.473 -31.234 -20.469 1 96.19 91 ASN A CA 1
ATOM 708 C C . ASN A 1 91 ? -1.858 -31.391 -19.078 1 96.19 91 ASN A C 1
ATOM 710 O O . ASN A 1 91 ? -2.299 -32.219 -18.297 1 96.19 91 ASN A O 1
ATOM 714 N N . ASP A 1 92 ? -0.846 -30.562 -18.844 1 97.19 92 ASP A N 1
ATOM 715 C CA . ASP A 1 92 ? -0.182 -30.766 -17.562 1 97.19 92 ASP A CA 1
ATOM 716 C C . ASP A 1 92 ? 0.319 -29.453 -16.984 1 97.19 92 ASP A C 1
ATOM 718 O O . ASP A 1 92 ? 1.146 -29.438 -16.078 1 97.19 92 ASP A O 1
ATOM 722 N N . GLY A 1 93 ? -0.086 -28.328 -17.547 1 97.19 93 GLY A N 1
ATOM 723 C CA . GLY A 1 93 ? 0.438 -27.047 -17.078 1 97.19 93 GLY A CA 1
ATOM 724 C C . GLY A 1 93 ? -0.615 -25.969 -17.016 1 97.19 93 GLY A C 1
ATOM 725 O O . GLY A 1 93 ? -1.661 -26.062 -17.672 1 97.19 93 GLY A O 1
ATOM 726 N N . PHE A 1 94 ? -0.379 -25.016 -16.172 1 97.88 94 PHE A N 1
ATOM 727 C CA . PHE A 1 94 ? -1.208 -23.828 -16 1 97.88 94 PHE A CA 1
ATOM 728 C C . PHE A 1 94 ? -0.358 -22.625 -15.609 1 97.88 94 PHE A C 1
ATOM 730 O O . PHE A 1 94 ? 0.325 -22.656 -14.578 1 97.88 94 PHE A O 1
ATOM 737 N N . GLY A 1 95 ? -0.333 -21.594 -16.453 1 96.69 95 GLY A N 1
ATOM 738 C CA . GLY A 1 95 ? 0.525 -20.453 -16.234 1 96.69 95 GLY A CA 1
ATOM 739 C C . GLY A 1 95 ? -0.24 -19.141 -16.141 1 96.69 95 GLY A C 1
ATOM 740 O O . GLY A 1 95 ? -1.413 -19.078 -16.516 1 96.69 95 GLY A O 1
ATOM 741 N N . TRP A 1 96 ? 0.441 -18.109 -15.547 1 96.19 96 TRP A N 1
ATOM 742 C CA . TRP A 1 96 ? -0.186 -16.781 -15.484 1 96.19 96 TRP A CA 1
ATOM 743 C C . TRP A 1 96 ? 0.858 -15.68 -15.594 1 96.19 96 TRP A C 1
ATOM 745 O O . TRP A 1 96 ? 2.053 -15.93 -15.406 1 96.19 96 TRP A O 1
ATOM 755 N N . VAL A 1 97 ? 0.417 -14.469 -15.977 1 91.44 97 VAL A N 1
ATOM 756 C CA . VAL A 1 97 ? 1.173 -13.227 -15.93 1 91.44 97 VAL A CA 1
ATOM 757 C C . VAL A 1 97 ? 0.259 -12.078 -15.492 1 91.44 97 VAL A C 1
ATOM 759 O O . VAL A 1 97 ? -0.926 -12.062 -15.836 1 91.44 97 VAL A O 1
ATOM 762 N N . GLU A 1 98 ? 0.839 -11.203 -14.758 1 85.88 98 GLU A N 1
ATOM 763 C CA . GLU A 1 98 ? 0.084 -10.016 -14.367 1 85.88 98 GLU A CA 1
ATOM 764 C C . GLU A 1 98 ? -0.114 -9.07 -15.547 1 85.88 98 GLU A C 1
ATOM 766 O O . GLU A 1 98 ? 0.816 -8.828 -16.328 1 85.88 98 GLU A O 1
ATOM 771 N N . THR A 1 99 ? -1.304 -8.539 -15.695 1 77.25 99 THR A N 1
ATOM 772 C CA . THR A 1 99 ? -1.565 -7.684 -16.844 1 77.25 99 THR A CA 1
ATOM 773 C C . THR A 1 99 ? -1.851 -6.254 -16.391 1 77.25 99 THR A C 1
ATOM 775 O O . THR A 1 99 ? -1.841 -5.328 -17.203 1 77.25 99 THR A O 1
ATOM 778 N N . SER A 1 100 ? -2.338 -6.027 -15.32 1 68 100 SER A N 1
ATOM 779 C CA . SER A 1 100 ? -2.719 -4.668 -14.945 1 68 100 SER A CA 1
ATOM 780 C C . SER A 1 100 ? -2.152 -4.289 -13.578 1 68 100 SER A C 1
ATOM 782 O O . SER A 1 100 ? -1.528 -5.117 -12.906 1 68 100 SER A O 1
ATOM 784 N N . HIS A 1 101 ? -2.66 -2.992 -13.188 1 61.75 101 HIS A N 1
ATOM 785 C CA . HIS A 1 101 ? -2.174 -2.225 -12.047 1 61.75 101 HIS A CA 1
ATOM 786 C C . HIS A 1 101 ? -2.566 -2.887 -10.727 1 61.75 101 HIS A C 1
ATOM 788 O O . HIS A 1 101 ? -3.744 -3.172 -10.5 1 61.75 101 HIS A O 1
ATOM 794 N N . GLY A 1 102 ? -1.769 -3.721 -10.258 1 62.91 102 GLY A N 1
ATOM 795 C CA . GLY A 1 102 ? -1.763 -4.234 -8.898 1 62.91 102 GLY A CA 1
ATOM 796 C C . GLY A 1 102 ? -0.479 -3.926 -8.148 1 62.91 102 GLY A C 1
ATOM 797 O O . GLY A 1 102 ? 0.306 -3.078 -8.57 1 62.91 102 GLY A O 1
ATOM 798 N N . PRO A 1 103 ? -0.414 -4.488 -6.98 1 66.62 103 PRO A N 1
ATOM 799 C CA . PRO A 1 103 ? 0.749 -4.199 -6.137 1 66.62 103 PRO A CA 1
ATOM 800 C C . PRO A 1 103 ? 2.031 -4.84 -6.66 1 66.62 103 PRO A C 1
ATOM 802 O O . PRO A 1 103 ? 3.074 -4.77 -6.004 1 66.62 103 PRO A O 1
ATOM 805 N N . PHE A 1 104 ? 1.934 -5.34 -7.977 1 73.44 104 PHE A N 1
ATOM 806 C CA . PHE A 1 104 ? 3.082 -6.086 -8.469 1 73.44 104 PHE A CA 1
ATOM 807 C C . PHE A 1 104 ? 3.73 -5.371 -9.648 1 73.44 104 PHE A C 1
ATOM 809 O O . PHE A 1 104 ? 3.037 -4.906 -10.555 1 73.44 104 PHE A O 1
ATOM 816 N N . LYS A 1 105 ? 5.023 -5.18 -9.523 1 69.69 105 LYS A N 1
ATOM 817 C CA . LYS A 1 105 ? 5.777 -4.844 -10.727 1 69.69 105 LYS A CA 1
ATOM 818 C C . LYS A 1 105 ? 5.793 -6.016 -11.703 1 69.69 105 LYS A C 1
ATOM 820 O O . LYS A 1 105 ? 5.707 -5.816 -12.922 1 69.69 105 LYS A O 1
ATOM 825 N N . LEU A 1 106 ? 5.965 -7.113 -11.109 1 75.56 106 LEU A N 1
ATOM 826 C CA . LEU A 1 106 ? 5.984 -8.375 -11.836 1 75.56 106 LEU A CA 1
ATOM 827 C C . LEU A 1 106 ? 5.297 -9.477 -11.039 1 75.56 106 LEU A C 1
ATOM 829 O O . LEU A 1 106 ? 5.523 -9.602 -9.828 1 75.56 106 LEU A O 1
ATOM 833 N N . ASN A 1 107 ? 4.426 -10.117 -11.641 1 85.31 107 ASN A N 1
ATOM 834 C CA . ASN A 1 107 ? 3.797 -11.32 -11.102 1 85.31 107 ASN A CA 1
ATOM 835 C C . ASN A 1 107 ? 3.533 -12.359 -12.195 1 85.31 107 ASN A C 1
ATOM 837 O O . ASN A 1 107 ? 2.658 -12.164 -13.039 1 85.31 107 ASN A O 1
ATOM 841 N N . ARG A 1 108 ? 4.348 -13.336 -12.18 1 88.69 108 ARG A N 1
ATOM 842 C CA . ARG A 1 108 ? 4.188 -14.43 -13.133 1 88.69 108 ARG A CA 1
ATOM 843 C C . ARG A 1 108 ? 4.539 -15.773 -12.492 1 88.69 108 ARG A C 1
ATOM 845 O O . ARG A 1 108 ? 5.297 -15.82 -11.523 1 88.69 108 ARG A O 1
ATOM 852 N N . GLY A 1 109 ? 3.947 -16.844 -13.047 1 91.88 109 GLY A N 1
ATOM 853 C CA . GLY A 1 109 ? 4.207 -18.172 -12.516 1 91.88 109 GLY A CA 1
ATOM 854 C C . GLY A 1 109 ? 3.506 -19.266 -13.289 1 91.88 109 GLY A C 1
ATOM 855 O O . GLY A 1 109 ? 2.938 -19.016 -14.352 1 91.88 109 GLY A O 1
ATOM 856 N N . ASN A 1 110 ? 3.689 -20.484 -12.75 1 95.31 110 ASN A N 1
ATOM 857 C CA . ASN A 1 110 ? 3.041 -21.625 -13.406 1 95.31 110 ASN A CA 1
ATOM 858 C C . ASN A 1 110 ? 2.979 -22.844 -12.492 1 95.31 110 ASN A C 1
ATOM 860 O O . ASN A 1 110 ? 3.742 -22.938 -11.523 1 95.31 110 ASN A O 1
ATOM 864 N N . TRP A 1 111 ? 2.02 -23.688 -12.867 1 96.75 111 TRP A N 1
ATOM 865 C CA . TRP A 1 111 ? 1.966 -25.078 -12.406 1 96.75 111 TRP A CA 1
ATOM 866 C C . TRP A 1 111 ? 2.527 -26.016 -13.461 1 96.75 111 TRP A C 1
ATOM 868 O O . TRP A 1 111 ? 2.258 -25.859 -14.656 1 96.75 111 TRP A O 1
ATOM 878 N N . LYS A 1 112 ? 3.338 -26.953 -13.047 1 96.69 112 LYS A N 1
ATOM 879 C CA . LYS A 1 112 ? 3.73 -28.094 -13.875 1 96.69 112 LYS A CA 1
ATOM 880 C C . LYS A 1 112 ? 3.438 -29.406 -13.172 1 96.69 112 LYS A C 1
ATOM 882 O O . LYS A 1 112 ? 3.914 -29.641 -12.055 1 96.69 112 LYS A O 1
ATOM 887 N N . LEU A 1 113 ? 2.629 -30.234 -13.844 1 97.56 113 LEU A N 1
ATOM 888 C CA . LEU A 1 113 ? 2.209 -31.5 -13.227 1 97.56 113 LEU A CA 1
ATOM 889 C C . LEU A 1 113 ? 2.836 -32.688 -13.945 1 97.56 113 LEU A C 1
ATOM 891 O O . LEU A 1 113 ? 2.939 -32.688 -15.172 1 97.56 113 LEU A O 1
ATOM 895 N N . VAL A 1 114 ? 3.289 -33.656 -13.156 1 96.19 114 VAL A N 1
ATOM 896 C CA . VAL A 1 114 ? 3.875 -34.875 -13.68 1 96.19 114 VAL A CA 1
ATOM 897 C C . VAL A 1 114 ? 3.211 -36.094 -13.031 1 96.19 114 VAL A C 1
ATOM 899 O O . VAL A 1 114 ? 3.129 -36.156 -11.805 1 96.19 114 VAL A O 1
ATOM 902 N N . ASP A 1 115 ? 2.66 -36.969 -13.844 1 97.75 115 ASP A N 1
ATOM 903 C CA . ASP A 1 115 ? 2.158 -38.219 -13.344 1 97.75 115 ASP A CA 1
ATOM 904 C C . ASP A 1 115 ? 3.303 -39.125 -12.891 1 97.75 115 ASP A C 1
ATOM 906 O O . ASP A 1 115 ? 4.141 -39.531 -13.695 1 97.75 115 ASP A O 1
ATOM 910 N N . LEU A 1 116 ? 3.342 -39.5 -11.602 1 96.19 116 LEU A N 1
ATOM 911 C CA . LEU A 1 116 ? 4.398 -40.344 -11.055 1 96.19 116 LEU A CA 1
ATOM 912 C C . LEU A 1 116 ? 3.98 -41.812 -11.055 1 96.19 116 LEU A C 1
ATOM 914 O O . LEU A 1 116 ? 4.762 -42.688 -10.664 1 96.19 116 LEU A O 1
ATOM 918 N N . GLY A 1 117 ? 2.777 -42.031 -11.453 1 95.44 117 GLY A N 1
ATOM 919 C CA . GLY A 1 117 ? 2.217 -43.375 -11.398 1 95.44 117 GLY A CA 1
ATOM 920 C C . GLY A 1 117 ? 1.525 -43.656 -10.078 1 95.44 117 GLY A C 1
ATOM 921 O O . GLY A 1 117 ? 1.67 -42.906 -9.109 1 95.44 117 GLY A O 1
ATOM 922 N N . ASN A 1 118 ? 0.595 -44.719 -10.031 1 94.25 118 ASN A N 1
ATOM 923 C CA . ASN A 1 118 ? -0.094 -45.219 -8.852 1 94.25 118 ASN A CA 1
ATOM 924 C C . ASN A 1 118 ? -0.94 -44.125 -8.195 1 94.25 118 ASN A C 1
ATOM 926 O O . ASN A 1 118 ? -0.998 -44.031 -6.969 1 94.25 118 ASN A O 1
ATOM 930 N N . GLY A 1 119 ? -1.409 -43.188 -9.039 1 93.62 119 GLY A N 1
ATOM 931 C CA . GLY A 1 119 ? -2.322 -42.156 -8.523 1 93.62 119 GLY A CA 1
ATOM 932 C C . GLY A 1 119 ? -1.61 -41 -7.887 1 93.62 119 GLY A C 1
ATOM 933 O O . GLY A 1 119 ? -2.238 -40.156 -7.219 1 93.62 119 GLY A O 1
ATOM 934 N N . ASN A 1 120 ? -0.303 -40.969 -8.039 1 94.69 120 ASN A N 1
ATOM 935 C CA . ASN A 1 120 ? 0.484 -39.875 -7.496 1 94.69 120 ASN A CA 1
ATOM 936 C C . ASN A 1 120 ? 0.848 -38.844 -8.578 1 94.69 120 ASN A C 1
ATOM 938 O O . ASN A 1 120 ? 1.318 -39.25 -9.656 1 94.69 120 ASN A O 1
ATOM 942 N N . VAL A 1 121 ? 0.559 -37.625 -8.281 1 95.94 121 VAL A N 1
ATOM 943 C CA . VAL A 1 121 ? 0.9 -36.531 -9.195 1 95.94 121 VAL A CA 1
ATOM 944 C C . VAL A 1 121 ? 1.85 -35.562 -8.5 1 95.94 121 VAL A C 1
ATOM 946 O O . VAL A 1 121 ? 1.548 -35.062 -7.414 1 95.94 121 VAL A O 1
ATOM 949 N N . GLU A 1 122 ? 3.021 -35.344 -9.086 1 95.94 122 GLU A N 1
ATOM 950 C CA . GLU A 1 122 ? 3.916 -34.281 -8.625 1 95.94 122 GLU A CA 1
ATOM 951 C C . GLU A 1 122 ? 3.562 -32.938 -9.266 1 95.94 122 GLU A C 1
ATOM 953 O O . GLU A 1 122 ? 3.461 -32.844 -10.492 1 95.94 122 GLU A O 1
ATOM 958 N N . ALA A 1 123 ? 3.324 -32 -8.422 1 95.69 123 ALA A N 1
ATOM 959 C CA . ALA A 1 123 ? 3.012 -30.656 -8.891 1 95.69 123 ALA A CA 1
ATOM 960 C C . ALA A 1 123 ? 4.109 -29.672 -8.492 1 95.69 123 ALA A C 1
ATOM 962 O O . ALA A 1 123 ? 4.473 -29.578 -7.32 1 95.69 123 ALA A O 1
ATOM 963 N N . THR A 1 124 ? 4.695 -29 -9.492 1 93 124 THR A N 1
ATOM 964 C CA . THR A 1 124 ? 5.676 -27.953 -9.273 1 93 124 THR A CA 1
ATOM 965 C C . THR A 1 124 ? 5.043 -26.578 -9.477 1 93 124 THR A C 1
ATOM 967 O O . THR A 1 124 ? 4.492 -26.297 -10.547 1 93 124 THR A O 1
ATOM 970 N N . TYR A 1 125 ? 5.004 -25.844 -8.406 1 94.19 125 TYR A N 1
ATOM 971 C CA . TYR A 1 125 ? 4.539 -24.469 -8.445 1 94.19 125 TYR A CA 1
ATOM 972 C C . TYR A 1 125 ? 5.711 -23.5 -8.477 1 94.19 125 TYR A C 1
ATOM 974 O O . TYR A 1 125 ? 6.57 -23.516 -7.586 1 94.19 125 TYR A O 1
ATOM 982 N N . SER A 1 126 ? 5.754 -22.562 -9.508 1 90.5 126 SER A N 1
ATOM 983 C CA . SER A 1 126 ? 6.789 -21.531 -9.641 1 90.5 126 SER A CA 1
ATOM 984 C C . SER A 1 126 ? 6.176 -20.141 -9.773 1 90.5 126 SER A C 1
ATOM 986 O O . SER A 1 126 ? 5.238 -19.938 -10.547 1 90.5 126 SER A O 1
ATOM 988 N N . VAL A 1 127 ? 6.758 -19.234 -8.93 1 88.88 127 VAL A N 1
ATOM 989 C CA . VAL A 1 127 ? 6.273 -17.859 -9 1 88.88 127 VAL A CA 1
ATOM 990 C C . VAL A 1 127 ? 7.453 -16.891 -8.969 1 88.88 127 VAL A C 1
ATOM 992 O O . VAL A 1 127 ? 8.445 -17.141 -8.273 1 88.88 127 VAL A O 1
ATOM 995 N N . ASN A 1 128 ? 7.395 -15.852 -9.789 1 82.81 128 ASN A N 1
ATOM 996 C CA . ASN A 1 128 ? 8.266 -14.68 -9.766 1 82.81 128 ASN A CA 1
ATOM 997 C C . ASN A 1 128 ? 7.473 -13.398 -9.555 1 82.81 128 ASN A C 1
ATOM 999 O O . ASN A 1 128 ? 6.656 -13.023 -10.398 1 82.81 128 ASN A O 1
ATOM 1003 N N . MET A 1 129 ? 7.652 -12.875 -8.344 1 79.19 129 MET A N 1
ATOM 1004 C CA . MET A 1 129 ? 6.883 -11.68 -8 1 79.19 129 MET A CA 1
ATOM 1005 C C . MET A 1 129 ? 7.805 -10.531 -7.605 1 79.19 129 MET A C 1
ATOM 1007 O O . MET A 1 129 ? 8.797 -10.742 -6.906 1 79.19 129 MET A O 1
ATOM 1011 N N . GLU A 1 130 ? 7.574 -9.453 -8.242 1 70.62 130 GLU A N 1
ATOM 1012 C CA . GLU A 1 130 ? 8.133 -8.172 -7.816 1 70.62 130 GLU A CA 1
ATOM 1013 C C . GLU A 1 130 ? 7.035 -7.188 -7.434 1 70.62 130 GLU A C 1
ATOM 1015 O O . GLU A 1 130 ? 6.055 -7.027 -8.164 1 70.62 130 GLU A O 1
ATOM 1020 N N . LEU A 1 131 ? 7.203 -6.809 -6.199 1 63.53 131 LEU A N 1
ATOM 1021 C CA . LEU A 1 131 ? 6.195 -5.875 -5.715 1 63.53 131 LEU A CA 1
ATOM 1022 C C . LEU A 1 131 ? 6.488 -4.461 -6.199 1 63.53 131 LEU A C 1
ATOM 1024 O O . LEU A 1 131 ? 7.652 -4.059 -6.297 1 63.53 131 LEU A O 1
ATOM 1028 N N . ASN A 1 132 ? 5.551 -4.051 -7.043 1 52.53 132 ASN A N 1
ATOM 1029 C CA . ASN A 1 132 ? 5.68 -2.66 -7.461 1 52.53 132 ASN A CA 1
ATOM 1030 C C . ASN A 1 132 ? 5.074 -1.706 -6.438 1 52.53 132 ASN A C 1
ATOM 1032 O O . ASN A 1 132 ? 4.027 -1.105 -6.688 1 52.53 132 ASN A O 1
ATOM 1036 N N . ILE A 1 133 ? 4.836 -2.074 -5.363 1 48.75 133 ILE A N 1
ATOM 1037 C CA . ILE A 1 133 ? 4.109 -1.176 -4.473 1 48.75 133 ILE A CA 1
ATOM 1038 C C . ILE A 1 133 ? 4.875 0.136 -4.324 1 48.75 133 ILE A C 1
ATOM 1040 O O . ILE A 1 133 ? 5.941 0.174 -3.703 1 48.75 133 ILE A O 1
ATOM 1044 N N . TRP A 1 134 ? 5.047 0.822 -5.426 1 46.06 134 TRP A N 1
ATOM 1045 C CA . TRP A 1 134 ? 5.551 2.162 -5.703 1 46.06 134 TRP A CA 1
ATOM 1046 C C . TRP A 1 134 ? 4.875 3.195 -4.812 1 46.06 134 TRP A C 1
ATOM 1048 O O . TRP A 1 134 ? 3.699 3.52 -5.008 1 46.06 134 TRP A O 1
ATOM 1058 N N . VAL A 1 135 ? 4.699 3.127 -3.506 1 46.91 135 VAL A N 1
ATOM 1059 C CA . VAL A 1 135 ? 4.176 4.422 -3.09 1 46.91 135 VAL A CA 1
ATOM 1060 C C . VAL A 1 135 ? 5.008 5.539 -3.715 1 46.91 135 VAL A C 1
ATOM 1062 O O . VAL A 1 135 ? 6.16 5.75 -3.332 1 46.91 135 VAL A O 1
ATOM 1065 N N . PRO A 1 136 ? 5 5.594 -5.055 1 47.41 136 PRO A N 1
ATOM 1066 C CA . PRO A 1 136 ? 5.781 6.637 -5.723 1 47.41 136 PRO A CA 1
ATOM 1067 C C . PRO A 1 136 ? 5.781 7.957 -4.953 1 47.41 136 PRO A C 1
ATOM 1069 O O . PRO A 1 136 ? 4.852 8.234 -4.191 1 47.41 136 PRO A O 1
ATOM 1072 N N . SER A 1 137 ? 7.094 8.523 -4.816 1 56.12 137 SER A N 1
ATOM 1073 C CA . SER A 1 137 ? 7.164 9.945 -4.523 1 56.12 137 SER A CA 1
ATOM 1074 C C . SER A 1 137 ? 6 10.703 -5.16 1 56.12 137 SER A C 1
ATOM 1076 O O . SER A 1 137 ? 5.621 11.773 -4.688 1 56.12 137 SER A O 1
ATOM 1078 N N . LEU A 1 138 ? 5.391 9.938 -6.023 1 58.28 138 LEU A N 1
ATOM 107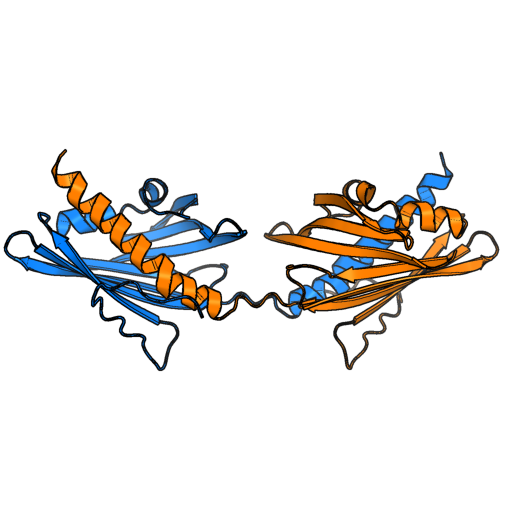9 C CA . LEU A 1 138 ? 4.254 10.562 -6.691 1 58.28 138 LEU A CA 1
ATOM 1080 C C . LEU A 1 138 ? 3.104 10.781 -5.715 1 58.28 138 LEU A C 1
ATOM 1082 O O . LEU A 1 138 ? 2.385 11.773 -5.809 1 58.28 138 LEU A O 1
ATOM 1086 N N . LEU A 1 139 ? 2.986 9.867 -4.824 1 66.12 139 LEU A N 1
ATOM 1087 C CA . LEU A 1 139 ? 1.923 10.047 -3.842 1 66.12 139 LEU A CA 1
ATOM 1088 C C . LEU A 1 139 ? 2.17 11.289 -2.994 1 66.12 139 LEU A C 1
ATOM 1090 O O . LEU A 1 139 ? 1.267 12.109 -2.807 1 66.12 139 LEU A O 1
ATOM 1094 N N . ARG A 1 140 ? 3.379 11.328 -2.504 1 72.81 140 ARG A N 1
ATOM 1095 C CA . ARG A 1 140 ? 3.756 12.523 -1.758 1 72.81 140 ARG A CA 1
ATOM 1096 C C . ARG A 1 140 ? 3.521 13.781 -2.588 1 72.81 140 ARG A C 1
ATOM 1098 O O . ARG A 1 140 ? 2.898 14.734 -2.117 1 72.81 140 ARG A O 1
ATOM 1105 N N . ASP A 1 141 ? 3.986 13.727 -3.852 1 65.75 141 ASP A N 1
ATOM 1106 C CA . ASP A 1 141 ? 3.834 14.875 -4.738 1 65.75 141 ASP A CA 1
ATOM 1107 C C . ASP A 1 141 ? 2.359 15.195 -4.973 1 65.75 141 ASP A C 1
ATOM 1109 O O . ASP A 1 141 ? 1.973 16.359 -5.023 1 65.75 141 ASP A O 1
ATOM 1113 N N . PHE A 1 142 ? 1.674 14.25 -4.969 1 68.94 142 PHE A N 1
ATOM 1114 C CA . PHE A 1 142 ? 0.235 14.406 -5.145 1 68.94 142 PHE A CA 1
ATOM 1115 C C . PHE A 1 142 ? -0.407 14.992 -3.893 1 68.94 142 PHE A C 1
ATOM 1117 O O . PHE A 1 142 ? -1.156 15.961 -3.969 1 68.94 142 PHE A O 1
ATOM 1124 N N . LEU A 1 143 ? -0.158 14.359 -2.73 1 75.62 143 LEU A N 1
ATOM 1125 C CA . LEU A 1 143 ? -0.718 14.859 -1.478 1 75.62 143 LEU A CA 1
ATOM 1126 C C . LEU A 1 143 ? -0.365 16.328 -1.266 1 75.62 143 LEU A C 1
ATOM 1128 O O . LEU A 1 143 ? -1.216 17.125 -0.857 1 75.62 143 LEU A O 1
ATOM 1132 N N . ILE A 1 144 ? 0.798 16.672 -1.658 1 75 144 ILE A N 1
ATOM 1133 C CA . ILE A 1 144 ? 1.265 18.031 -1.424 1 75 144 ILE A CA 1
ATOM 1134 C C . ILE A 1 144 ? 0.752 18.953 -2.531 1 75 144 ILE A C 1
ATOM 1136 O O . ILE A 1 144 ? 0.305 20.062 -2.262 1 75 144 ILE A O 1
ATOM 1140 N N . GLY A 1 145 ? 0.757 18.484 -3.768 1 75.56 145 GLY A N 1
ATOM 1141 C CA . GLY A 1 145 ? 0.433 19.312 -4.918 1 75.56 145 GLY A CA 1
ATOM 1142 C C . GLY A 1 145 ? -1.059 19.5 -5.121 1 75.56 145 GLY A C 1
ATOM 1143 O O . GLY A 1 145 ? -1.509 20.578 -5.492 1 75.56 145 GLY A O 1
ATOM 1144 N N . THR A 1 146 ? -1.855 18.516 -4.855 1 77.25 146 THR A N 1
ATOM 1145 C CA . THR A 1 146 ? -3.291 18.562 -5.105 1 77.25 146 THR A CA 1
ATOM 1146 C C . THR A 1 146 ? -4.074 18.406 -3.807 1 77.25 146 THR A C 1
ATOM 1148 O O . THR A 1 146 ? -5.031 19.141 -3.553 1 77.25 146 THR A O 1
ATOM 1151 N N . GLY A 1 147 ? -3.705 17.484 -3.043 1 79.19 147 GLY A N 1
ATOM 1152 C CA . GLY A 1 147 ? -4.434 17.156 -1.826 1 79.19 147 GLY A CA 1
ATOM 1153 C C . GLY A 1 147 ? -4.387 18.281 -0.797 1 79.19 147 GLY A C 1
ATOM 1154 O O . GLY A 1 147 ? -5.422 18.672 -0.261 1 79.19 147 GLY A O 1
ATOM 1155 N N . LEU A 1 148 ? -3.252 18.844 -0.566 1 84.75 148 LEU A N 1
ATOM 1156 C CA . LEU A 1 148 ? -3.055 19.828 0.485 1 84.75 148 LEU A CA 1
A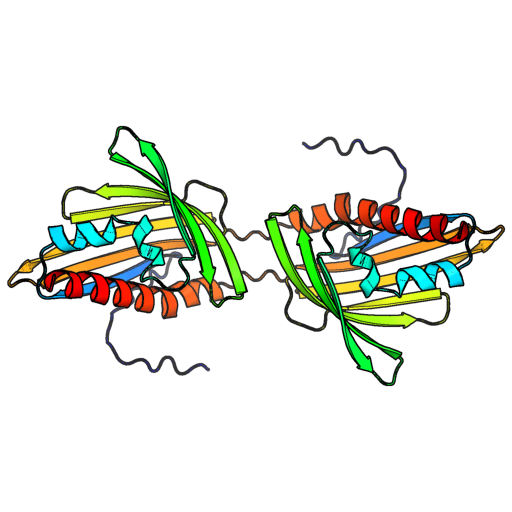TOM 1157 C C . LEU A 1 148 ? -3.785 21.125 0.151 1 84.75 148 LEU A C 1
ATOM 1159 O O . LEU A 1 148 ? -4.559 21.641 0.966 1 84.75 148 LEU A O 1
ATOM 1163 N N . PRO A 1 149 ? -3.676 21.688 -1.106 1 85.44 149 PRO A N 1
ATOM 1164 C CA . PRO A 1 149 ? -4.457 22.875 -1.427 1 85.44 149 PRO A CA 1
ATOM 1165 C C . PRO A 1 149 ? -5.961 22.656 -1.278 1 85.44 149 PRO A C 1
ATOM 1167 O O . PRO A 1 149 ? -6.672 23.547 -0.793 1 85.44 149 PRO A O 1
ATOM 1170 N N . ARG A 1 150 ? -6.465 21.484 -1.587 1 86.38 150 ARG A N 1
ATOM 1171 C CA . ARG A 1 150 ? -7.883 21.172 -1.446 1 86.38 150 ARG A CA 1
ATOM 1172 C C . ARG A 1 150 ? -8.289 21.125 0.022 1 86.38 150 ARG A C 1
ATOM 1174 O O . ARG A 1 150 ? -9.344 21.656 0.395 1 86.38 150 ARG A O 1
ATOM 1181 N N . THR A 1 151 ? -7.492 20.547 0.802 1 90.75 151 THR A N 1
ATOM 1182 C CA . THR A 1 151 ? -7.746 20.469 2.236 1 90.75 151 THR A CA 1
ATOM 1183 C C . THR A 1 151 ? -7.77 21.859 2.861 1 90.75 151 THR A C 1
ATOM 1185 O O . THR A 1 151 ? -8.672 22.188 3.637 1 90.75 151 THR A O 1
ATOM 1188 N N . LEU A 1 152 ? -6.836 22.75 2.455 1 92.75 152 LEU A N 1
ATOM 1189 C CA . LEU A 1 152 ? -6.773 24.094 3.021 1 92.75 152 LEU A CA 1
ATOM 1190 C C . LEU A 1 152 ? -7.973 24.922 2.586 1 92.75 152 LEU A C 1
ATOM 1192 O O . LEU A 1 152 ? -8.5 25.719 3.369 1 92.75 152 LEU A O 1
ATOM 1196 N N . LYS A 1 153 ? -8.398 24.688 1.374 1 91.56 153 LYS A N 1
ATOM 1197 C CA . LYS A 1 153 ? -9.617 25.344 0.909 1 91.56 153 LYS A CA 1
ATOM 1198 C C . LYS A 1 153 ? -10.836 24.875 1.688 1 91.56 153 LYS A C 1
ATOM 1200 O O . LYS A 1 153 ? -11.727 25.656 2.004 1 91.56 153 LYS A O 1
ATOM 1205 N N . ALA A 1 154 ? -10.891 23.609 1.999 1 92.38 154 ALA A N 1
ATOM 1206 C CA . ALA A 1 154 ? -11.984 23.047 2.791 1 92.38 154 ALA A CA 1
ATOM 1207 C C . ALA A 1 154 ? -12 23.656 4.195 1 92.38 154 ALA A C 1
ATOM 1209 O O . ALA A 1 154 ? -13.07 23.984 4.715 1 92.38 154 ALA A O 1
ATOM 1210 N N . PHE A 1 155 ? -10.852 23.828 4.766 1 94.69 155 PHE A N 1
ATOM 1211 C CA . PHE A 1 155 ? -10.766 24.469 6.066 1 94.69 155 PHE A CA 1
ATOM 1212 C C . PHE A 1 155 ? -11.242 25.922 5.977 1 94.69 155 PHE A C 1
ATOM 1214 O O . PHE A 1 155 ? -11.977 26.391 6.848 1 94.69 155 PHE A O 1
ATOM 1221 N N . LYS A 1 156 ? -10.805 26.547 4.941 1 95 156 LYS A N 1
ATOM 1222 C CA . LYS A 1 156 ? -11.219 27.938 4.773 1 95 156 LYS A CA 1
ATOM 1223 C C . LYS A 1 156 ? -12.742 28.062 4.707 1 95 156 LYS A C 1
ATOM 1225 O O . LYS A 1 156 ? -13.336 28.875 5.41 1 95 156 LYS A O 1
ATOM 1230 N N . LYS A 1 157 ? -13.32 27.234 3.908 1 94.69 157 LYS A N 1
ATOM 1231 C CA . LYS A 1 157 ? -14.773 27.25 3.773 1 94.69 157 LYS A CA 1
ATOM 1232 C C . LYS A 1 157 ? -15.453 26.969 5.113 1 94.69 157 LYS A C 1
ATOM 1234 O O . LYS A 1 157 ? -16.359 27.719 5.523 1 94.69 157 LYS A O 1
ATOM 1239 N N . ARG A 1 158 ? -15.016 25.969 5.805 1 94.62 158 ARG A N 1
ATOM 1240 C CA . ARG A 1 158 ? -15.602 25.578 7.078 1 94.62 158 ARG A CA 1
ATOM 1241 C C . ARG A 1 158 ? -15.461 26.672 8.117 1 94.62 158 ARG A C 1
ATOM 1243 O O . ARG A 1 158 ? -16.406 26.969 8.859 1 94.62 158 ARG A O 1
ATOM 1250 N N . ILE A 1 159 ? -14.352 27.344 8.125 1 95.38 159 ILE A N 1
ATOM 1251 C CA . ILE A 1 159 ? -14.023 28.344 9.141 1 95.38 159 ILE A CA 1
ATOM 1252 C C . ILE A 1 159 ? -14.805 29.625 8.859 1 95.38 159 ILE A C 1
ATOM 1254 O O . ILE A 1 159 ? -15.359 30.234 9.781 1 95.38 159 ILE A O 1
ATOM 1258 N N . GLU A 1 160 ? -14.914 29.969 7.637 1 95.06 160 GLU A N 1
ATOM 1259 C CA . GLU A 1 160 ? -15.539 31.234 7.289 1 95.06 160 GLU A CA 1
ATOM 1260 C C . GLU A 1 160 ? -17.062 31.125 7.293 1 95.06 160 GLU A C 1
ATOM 1262 O O . GLU A 1 160 ? -17.766 32.125 7.406 1 95.06 160 GLU A O 1
ATOM 1267 N N . GLU A 1 161 ? -17.594 29.906 7.109 1 89.44 161 GLU A N 1
ATOM 1268 C CA . GLU A 1 161 ? -19.047 29.688 7.164 1 89.44 161 GLU A CA 1
ATOM 1269 C C . GLU A 1 161 ? -19.547 29.672 8.609 1 89.44 161 GLU A C 1
ATOM 1271 O O . GLU A 1 161 ? -20.719 29.906 8.867 1 89.44 161 GLU A O 1
ATOM 1276 N N . ARG A 1 162 ? -18.844 29.219 9.523 1 74.25 162 ARG A N 1
ATOM 1277 C CA . ARG A 1 162 ? -19.266 29.141 10.922 1 74.25 162 ARG A CA 1
ATOM 1278 C C . ARG A 1 162 ? -19.625 30.516 11.469 1 74.25 162 ARG A C 1
ATOM 1280 O O . ARG A 1 162 ? -20.359 30.625 12.445 1 74.25 162 ARG A O 1
ATOM 1287 N N . LYS A 1 163 ? -19.016 31.547 10.977 1 61.94 163 LYS A N 1
ATOM 1288 C CA . LYS A 1 163 ? -19.406 32.906 11.352 1 61.94 163 LYS A CA 1
ATOM 1289 C C . LYS A 1 163 ? -20.922 33.094 11.219 1 61.94 163 LYS A C 1
ATOM 1291 O O . LYS A 1 163 ? -21.516 33.875 11.961 1 61.94 163 LYS A O 1
ATOM 1296 N N . LYS A 1 164 ? -21.609 32.438 10.211 1 54.62 164 LYS A N 1
ATOM 1297 C CA . LYS A 1 164 ? -22.984 32.75 9.906 1 54.62 164 LYS A CA 1
ATOM 1298 C C . LYS A 1 164 ? -23.953 32.031 10.852 1 54.62 164 LYS A C 1
ATOM 1300 O O . LYS A 1 164 ? -25.156 32.219 10.773 1 54.62 164 LYS A O 1
ATOM 1305 N N . GLN A 1 165 ? -23.406 31.109 11.586 1 43.12 165 GLN A N 1
ATOM 1306 C CA . GLN A 1 165 ? -24.406 30.641 12.531 1 43.12 165 GLN A CA 1
ATOM 1307 C C . GLN A 1 165 ? -24.297 31.375 13.867 1 43.12 165 GLN A C 1
ATOM 1309 O O . GLN A 1 165 ? -23.203 31.719 14.297 1 43.12 165 GLN A O 1
ATOM 1314 N N . MET B 1 1 ? 1.483 15.062 -19.016 1 17.05 1 MET B N 1
ATOM 1315 C CA . MET B 1 1 ? 2.088 16.391 -18.938 1 17.05 1 MET B CA 1
ATOM 1316 C C . MET B 1 1 ? 1.109 17.391 -18.344 1 17.05 1 MET B C 1
ATOM 1318 O O . MET B 1 1 ? 0.279 17.953 -19.062 1 17.05 1 MET B O 1
ATOM 1322 N N . LEU B 1 2 ? 0.456 16.938 -17.203 1 19.03 2 LEU B N 1
ATOM 1323 C CA . LEU B 1 2 ? -0.861 17.312 -16.688 1 19.03 2 LEU B CA 1
ATOM 1324 C C . LEU B 1 2 ? -0.888 18.781 -16.266 1 19.03 2 LEU B C 1
ATOM 1326 O O . LEU B 1 2 ? 0.018 19.234 -15.562 1 19.03 2 LEU B O 1
ATOM 1330 N N . ASN B 1 3 ? -1.392 19.641 -17.016 1 19.28 3 ASN B N 1
ATOM 1331 C CA . ASN B 1 3 ? -1.515 21.094 -17.062 1 19.28 3 ASN B CA 1
ATOM 1332 C C . ASN B 1 3 ? -1.813 21.672 -15.68 1 19.28 3 ASN B C 1
ATOM 1334 O O . ASN B 1 3 ? -2.838 21.359 -15.078 1 19.28 3 ASN B O 1
ATOM 1338 N N . TRP B 1 4 ? -0.729 21.703 -14.812 1 22.64 4 TRP B N 1
ATOM 1339 C CA . TRP B 1 4 ? -0.415 22.375 -13.555 1 22.64 4 TRP B CA 1
ATOM 1340 C C . TRP B 1 4 ? -0.921 23.812 -13.562 1 22.64 4 TRP B C 1
ATOM 1342 O O . TRP B 1 4 ? -0.532 24.625 -12.719 1 22.64 4 TRP B O 1
ATOM 1352 N N . LEU B 1 5 ? -1.903 24.125 -14.492 1 22.39 5 LEU B N 1
ATOM 1353 C CA . LEU B 1 5 ? -2.273 25.469 -14.891 1 22.39 5 LEU B CA 1
ATOM 1354 C C . LEU B 1 5 ? -2.793 26.266 -13.703 1 22.39 5 LEU B C 1
ATOM 1356 O O . LEU B 1 5 ? -3.289 27.391 -13.867 1 22.39 5 LEU B O 1
ATOM 1360 N N . TRP B 1 6 ? -3.082 25.484 -12.531 1 25.52 6 TRP B N 1
ATOM 1361 C CA . TRP B 1 6 ? -3.947 26.312 -11.695 1 25.52 6 TRP B CA 1
ATOM 1362 C C . TRP B 1 6 ? -3.213 27.562 -11.227 1 25.52 6 TRP B C 1
ATOM 1364 O O . TRP B 1 6 ? -2.016 27.516 -10.938 1 25.52 6 TRP B O 1
ATOM 1374 N N . GLY B 1 7 ? -3.553 28.812 -11.391 1 27.16 7 GLY B N 1
ATOM 1375 C CA . GLY B 1 7 ? -3.156 30.219 -11.406 1 27.16 7 GLY B CA 1
ATOM 1376 C C . GLY B 1 7 ? -2.609 30.688 -10.07 1 27.16 7 GLY B C 1
ATOM 1377 O O . GLY B 1 7 ? -1.942 31.734 -10.008 1 27.16 7 GLY B O 1
ATOM 1378 N N . GLY B 1 8 ? -3.328 30.375 -8.812 1 29.64 8 GLY B N 1
ATOM 1379 C CA . GLY B 1 8 ? -3.047 31.375 -7.793 1 29.64 8 GLY B CA 1
ATOM 1380 C C . GLY B 1 8 ? -1.637 31.281 -7.238 1 29.64 8 GLY B C 1
ATOM 1381 O O . GLY B 1 8 ? -0.984 30.234 -7.359 1 29.64 8 GLY B O 1
ATOM 1382 N N . SER B 1 9 ? -0.795 32.312 -6.98 1 32.84 9 SER B N 1
ATOM 1383 C CA . SER B 1 9 ? 0.569 32.625 -6.566 1 32.84 9 SER B CA 1
ATOM 1384 C C . SER B 1 9 ? 0.911 31.953 -5.238 1 32.84 9 SER B C 1
ATOM 1386 O O . SER B 1 9 ? 0.931 32.594 -4.195 1 32.84 9 SER B O 1
ATOM 1388 N N . GLU B 1 10 ? 0.125 30.953 -4.703 1 37.12 10 GLU B N 1
ATOM 1389 C CA . GLU B 1 10 ? 0.498 30.469 -3.379 1 37.12 10 GLU B CA 1
ATOM 1390 C C . GLU B 1 10 ? 1.907 29.875 -3.383 1 37.12 10 GLU B C 1
ATOM 1392 O O . GLU B 1 10 ? 2.238 29.047 -4.227 1 37.12 10 GLU B O 1
ATOM 1397 N N . THR B 1 11 ? 2.838 30.641 -2.752 1 34.72 11 THR B N 1
ATOM 1398 C CA . THR B 1 11 ? 4.254 30.297 -2.676 1 34.72 11 THR B CA 1
ATOM 1399 C C . THR B 1 11 ? 4.453 28.938 -2.004 1 34.72 11 THR B C 1
ATOM 1401 O O . THR B 1 11 ? 3.945 28.703 -0.906 1 34.72 11 THR B O 1
ATOM 1404 N N . LYS B 1 12 ? 4.547 27.984 -2.668 1 45.44 12 LYS B N 1
ATOM 1405 C CA . LYS B 1 12 ? 4.996 26.656 -2.266 1 45.44 12 LYS B CA 1
ATOM 1406 C C . LYS B 1 12 ? 6.496 26.641 -2.002 1 45.44 12 LYS B C 1
ATOM 1408 O O . LYS B 1 12 ? 7.289 27.047 -2.859 1 45.44 12 LYS B O 1
ATOM 1413 N N . GLU B 1 13 ? 6.891 26.875 -0.768 1 39.19 13 GLU B N 1
ATOM 1414 C CA . GLU B 1 13 ? 8.305 26.609 -0.51 1 39.19 13 GLU B CA 1
ATOM 1415 C C . GLU B 1 13 ? 8.555 25.125 -0.258 1 39.19 13 GLU B C 1
ATOM 1417 O O . GLU B 1 13 ? 7.965 24.547 0.653 1 39.19 13 GLU B O 1
ATOM 1422 N N . GLU B 1 14 ? 8.758 24.516 -1.334 1 43.25 14 GLU B N 1
ATOM 1423 C CA . GLU B 1 14 ? 9.195 23.141 -1.146 1 43.25 14 GLU B CA 1
ATOM 1424 C C . GLU B 1 14 ? 10.594 23.078 -0.526 1 43.25 14 GLU B C 1
ATOM 1426 O O . GLU B 1 14 ? 11.477 23.859 -0.897 1 43.25 14 GLU B O 1
ATOM 1431 N N . ASN B 1 15 ? 10.688 22.688 0.583 1 36.09 15 ASN B N 1
ATOM 1432 C CA . ASN B 1 15 ? 12.023 22.516 1.138 1 36.09 15 ASN B CA 1
ATOM 1433 C C . ASN B 1 15 ? 12.844 21.516 0.325 1 36.09 15 ASN B C 1
ATOM 1435 O O . ASN B 1 15 ? 12.469 20.344 0.205 1 36.09 15 ASN B O 1
ATOM 1439 N N . PRO B 1 16 ? 13.75 22.062 -0.434 1 36.69 16 PRO B N 1
ATOM 1440 C CA . PRO B 1 16 ? 14.578 21.219 -1.3 1 36.69 16 PRO B CA 1
ATOM 1441 C C . PRO B 1 16 ? 15.102 19.984 -0.582 1 36.69 16 PRO B C 1
ATOM 1443 O O . PRO B 1 16 ? 15.305 18.938 -1.208 1 36.69 16 PRO B O 1
ATOM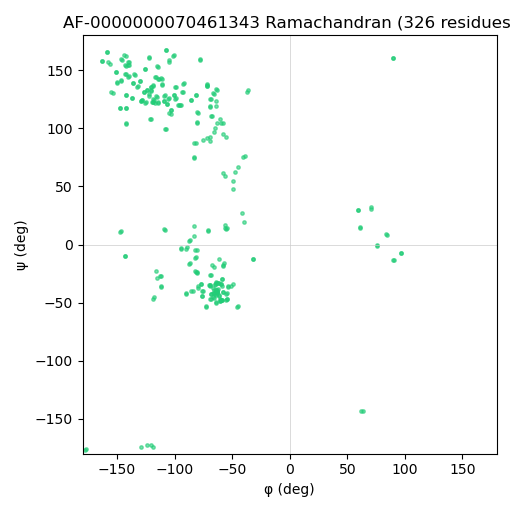 1446 N N . LEU B 1 17 ? 15.703 20.141 0.504 1 41.72 17 LEU B N 1
ATOM 1447 C CA . LEU B 1 17 ? 16.562 19.156 1.151 1 41.72 17 LEU B CA 1
ATOM 1448 C C . LEU B 1 17 ? 15.742 18.141 1.944 1 41.72 17 LEU B C 1
ATOM 1450 O O . LEU B 1 17 ? 16.266 17.125 2.408 1 41.72 17 LEU B O 1
ATOM 1454 N N . GLY B 1 18 ? 14.273 18.281 2.086 1 48.44 18 GLY B N 1
ATOM 1455 C CA . GLY B 1 18 ? 13.523 17.344 2.9 1 48.44 18 GLY B CA 1
ATOM 1456 C C . GLY B 1 18 ? 12.062 17.25 2.504 1 48.44 18 GLY B C 1
ATOM 1457 O O . GLY B 1 18 ? 11.586 18.016 1.666 1 48.44 18 GLY B O 1
ATOM 1458 N N . GLY B 1 19 ? 11.242 16.125 2.756 1 60.31 19 GLY B N 1
ATOM 1459 C CA . GLY B 1 19 ? 9.906 15.586 2.541 1 60.31 19 GLY B CA 1
ATOM 1460 C C . GLY B 1 19 ? 8.805 16.516 3.031 1 60.31 19 GLY B C 1
ATOM 1461 O O . GLY B 1 19 ? 7.656 16.094 3.174 1 60.31 19 GLY B O 1
ATOM 1462 N N . GLY B 1 20 ? 9.203 17.797 3.309 1 69.19 20 GLY B N 1
ATOM 1463 C CA . GLY B 1 20 ? 8.188 18.641 3.926 1 69.19 20 GLY B CA 1
ATOM 1464 C C . GLY B 1 20 ? 7.594 19.656 2.973 1 69.19 20 GLY B C 1
ATOM 1465 O O . GLY B 1 20 ? 8.117 19.875 1.876 1 69.19 20 GLY B O 1
ATOM 1466 N N . ALA B 1 21 ? 6.402 20.125 3.256 1 77.94 21 ALA B N 1
ATOM 1467 C CA . ALA B 1 21 ? 5.684 21.188 2.551 1 77.94 21 ALA B CA 1
ATOM 1468 C C . ALA B 1 21 ? 5.113 22.219 3.527 1 77.94 21 ALA B C 1
ATOM 1470 O O . ALA B 1 21 ? 4.73 21.859 4.648 1 77.94 21 ALA B O 1
ATOM 1471 N N . THR B 1 22 ? 5.289 23.531 3.152 1 85.81 22 THR B N 1
ATOM 1472 C CA . THR B 1 22 ? 4.672 24.609 3.918 1 85.81 22 THR B CA 1
ATOM 1473 C C . THR B 1 22 ? 3.805 25.484 3.02 1 85.81 22 THR B C 1
ATOM 1475 O O . THR B 1 22 ? 4.207 25.828 1.906 1 85.81 22 THR B O 1
ATOM 1478 N N . GLU B 1 23 ? 2.551 25.766 3.516 1 85.94 23 GLU B N 1
ATOM 1479 C CA . GLU B 1 23 ? 1.631 26.625 2.781 1 85.94 23 GLU B CA 1
ATOM 1480 C C . GLU B 1 23 ? 0.983 27.656 3.705 1 85.94 23 GLU B C 1
ATOM 1482 O O . GLU B 1 23 ? 0.75 27.375 4.883 1 85.94 23 GLU B O 1
ATOM 1487 N N . LYS B 1 24 ? 0.764 28.828 3.043 1 89.12 24 LYS B N 1
ATOM 1488 C CA . LYS B 1 24 ? 0.079 29.875 3.781 1 89.12 24 LYS B CA 1
ATOM 1489 C C . LYS B 1 24 ? -1.292 30.172 3.176 1 89.12 24 LYS B C 1
ATOM 1491 O O . LYS B 1 24 ? -1.452 30.172 1.954 1 89.12 24 LYS B O 1
ATOM 1496 N N . ILE B 1 25 ? -2.248 30.438 4.109 1 90.44 25 ILE B N 1
ATOM 1497 C CA . ILE B 1 25 ? -3.6 30.797 3.697 1 90.44 25 ILE B CA 1
ATOM 1498 C C . ILE B 1 25 ? -4.16 31.859 4.641 1 90.44 25 ILE B C 1
ATOM 1500 O O . ILE B 1 25 ? -3.777 31.922 5.809 1 90.44 25 ILE B O 1
ATOM 1504 N N . ILE B 1 26 ? -4.965 32.719 4.059 1 94.19 26 ILE B N 1
ATOM 1505 C CA . ILE B 1 26 ? -5.602 33.75 4.871 1 94.19 26 ILE B CA 1
ATOM 1506 C C . ILE B 1 26 ? -7.074 33.406 5.078 1 94.19 26 ILE B C 1
ATOM 1508 O O . ILE B 1 26 ? -7.793 33.125 4.117 1 94.19 26 ILE B O 1
ATOM 1512 N N . PHE B 1 27 ? -7.52 33.344 6.324 1 94.38 27 PHE B N 1
ATOM 1513 C CA . PHE B 1 27 ? -8.93 33.25 6.684 1 94.38 27 PHE B CA 1
ATOM 1514 C C . PHE B 1 27 ? -9.516 34.625 6.926 1 94.38 27 PHE B C 1
ATOM 1516 O O . PHE B 1 27 ? -8.914 35.469 7.609 1 94.38 27 PHE B O 1
ATOM 1523 N N . GLU B 1 28 ? -10.75 34.844 6.43 1 95.19 28 GLU B N 1
ATOM 1524 C CA . GLU B 1 28 ? -11.336 36.188 6.504 1 95.19 28 GLU B CA 1
ATOM 1525 C C . GLU B 1 28 ? -12.578 36.188 7.387 1 95.19 28 GLU B C 1
ATOM 1527 O O . GLU B 1 28 ? -13.367 35.25 7.367 1 95.19 28 GLU B O 1
ATOM 1532 N N . GLY B 1 29 ? -12.766 37.312 8.141 1 95.19 29 GLY B N 1
ATOM 1533 C CA . GLY B 1 29 ? -13.945 37.531 8.961 1 95.19 29 GLY B CA 1
ATOM 1534 C C . GLY B 1 29 ? -13.984 36.625 10.188 1 95.19 29 GLY B C 1
ATOM 1535 O O . GLY B 1 29 ? -15.055 36.219 10.625 1 95.19 29 GLY B O 1
ATOM 1536 N N . VAL B 1 30 ? -12.867 36.312 10.688 1 96.62 30 VAL B N 1
ATOM 1537 C CA . VAL B 1 30 ? -12.797 35.375 11.797 1 96.62 30 VAL B CA 1
ATOM 1538 C C . VAL B 1 30 ? -11.68 35.781 12.75 1 96.62 30 VAL B C 1
ATOM 1540 O O . VAL B 1 30 ? -10.828 36.594 12.406 1 96.62 30 VAL B O 1
ATOM 1543 N N . THR B 1 31 ? -11.75 35.219 13.969 1 96.56 31 THR B N 1
ATOM 1544 C CA . THR B 1 31 ? -10.672 35.375 14.938 1 96.56 31 THR B CA 1
ATOM 1545 C C . THR B 1 31 ? -9.797 34.125 14.984 1 96.56 31 THR B C 1
ATOM 1547 O O . THR B 1 31 ? -10.172 33.062 14.461 1 96.56 31 THR B O 1
ATOM 1550 N N . VAL B 1 32 ? -8.555 34.25 15.547 1 97.44 32 VAL B N 1
ATOM 1551 C CA . VAL B 1 32 ? -7.664 33.125 15.734 1 97.44 32 VAL B CA 1
ATOM 1552 C C . VAL B 1 32 ? -8.383 32.031 16.531 1 97.44 32 VAL B C 1
ATOM 1554 O O . VAL B 1 32 ? -8.297 30.844 16.203 1 97.44 32 VAL B O 1
ATOM 1557 N N . GLU B 1 33 ? -9.109 32.469 17.547 1 96.62 33 GLU B N 1
ATOM 1558 C CA . GLU B 1 33 ? -9.828 31.516 18.406 1 96.62 33 GLU B CA 1
ATOM 1559 C C . GLU B 1 33 ? -10.859 30.719 17.609 1 96.62 33 GLU B C 1
ATOM 1561 O O . GLU B 1 33 ? -10.984 29.5 17.781 1 96.62 33 GLU B O 1
ATOM 1566 N N . GLU B 1 34 ? -11.586 31.359 16.766 1 96.06 34 GLU B N 1
ATOM 1567 C CA . GLU B 1 34 ? -12.586 30.703 15.93 1 96.06 34 GLU B CA 1
ATOM 1568 C C . GLU B 1 34 ? -11.93 29.703 14.969 1 96.06 34 GLU B C 1
ATOM 1570 O O . GLU B 1 34 ? -12.477 28.641 14.719 1 96.06 34 GLU B O 1
ATOM 1575 N N . CYS B 1 35 ? -10.805 30.078 14.398 1 97.5 35 CYS B N 1
ATOM 1576 C CA . CYS B 1 35 ? -10.062 29.172 13.516 1 97.5 35 CYS B CA 1
ATOM 1577 C C . CYS B 1 35 ? -9.633 27.906 14.258 1 97.5 35 CYS B C 1
ATOM 1579 O O . CYS B 1 35 ? -9.844 26.797 13.766 1 97.5 35 CYS B O 1
ATOM 1581 N N . LEU B 1 36 ? -9.062 28.125 15.422 1 97.06 36 LEU B N 1
ATOM 1582 C CA . LEU B 1 36 ? -8.547 27 16.188 1 97.06 36 LEU B CA 1
ATOM 1583 C C . LEU B 1 36 ? -9.68 26.062 16.609 1 97.06 36 LEU B C 1
ATOM 1585 O O . LEU B 1 36 ? -9.492 24.844 16.688 1 97.06 36 LEU B O 1
ATOM 1589 N N . GLU B 1 37 ? -10.867 26.609 16.859 1 96.44 37 GLU B N 1
ATOM 1590 C CA . GLU B 1 37 ? -12.016 25.781 17.219 1 96.44 37 GLU B CA 1
ATOM 1591 C C . GLU B 1 37 ? -12.312 24.75 16.125 1 96.44 37 GLU B C 1
ATOM 1593 O O . GLU B 1 37 ? -12.578 23.594 16.422 1 96.44 37 GLU B O 1
ATOM 1598 N N . VAL B 1 38 ? -12.219 25.125 14.883 1 96.44 38 VAL B N 1
ATOM 1599 C CA . VAL B 1 38 ? -12.469 24.234 13.75 1 96.44 38 VAL B CA 1
ATOM 1600 C C . VAL B 1 38 ? -11.273 23.297 13.547 1 96.44 38 VAL B C 1
ATOM 1602 O O . VAL B 1 38 ? -11.445 22.094 13.352 1 96.44 38 VAL B O 1
ATOM 1605 N N . ILE B 1 39 ? -10.094 23.844 13.617 1 97.75 39 ILE B N 1
ATOM 1606 C CA . ILE B 1 39 ? -8.859 23.109 13.32 1 97.75 39 ILE B CA 1
ATOM 1607 C C . ILE B 1 39 ? -8.656 22 14.344 1 97.75 39 ILE B C 1
ATOM 1609 O O . ILE B 1 39 ? -8.227 20.906 14 1 97.75 39 ILE B O 1
ATOM 1613 N N . CYS B 1 40 ? -9.047 22.25 15.57 1 97.06 40 CYS B N 1
ATOM 1614 C CA . CYS B 1 40 ? -8.773 21.297 16.641 1 97.06 40 CYS B CA 1
ATOM 1615 C C . CYS B 1 40 ? -9.867 20.25 16.734 1 97.06 40 CYS B C 1
ATOM 1617 O O . CYS B 1 40 ? -9.695 19.219 17.391 1 97.06 40 CYS B O 1
ATOM 1619 N N . ASP B 1 41 ? -11 20.5 16.125 1 96.81 41 ASP B N 1
ATOM 1620 C CA . ASP B 1 41 ? -12.109 19.547 16.188 1 96.81 41 ASP B CA 1
ATOM 1621 C C . ASP B 1 41 ? -11.945 18.438 15.141 1 96.81 41 ASP B C 1
ATOM 1623 O O . ASP B 1 41 ? -12.75 18.344 14.211 1 96.81 41 ASP B O 1
ATOM 1627 N N . CYS B 1 42 ? -11.07 17.547 15.406 1 97.81 42 CYS B N 1
ATOM 1628 C CA . CYS B 1 42 ? -10.602 16.562 14.438 1 97.81 42 CYS B CA 1
ATOM 1629 C C . CYS B 1 42 ? -11.734 15.633 14.016 1 97.81 42 CYS B C 1
ATOM 1631 O O . CYS B 1 42 ? -11.836 15.266 12.844 1 97.81 42 CYS B O 1
ATOM 1633 N N . GLU B 1 43 ? -12.578 15.227 14.859 1 97.44 43 GLU B N 1
ATOM 1634 C CA . GLU B 1 43 ? -13.617 14.25 14.555 1 97.44 43 GLU B CA 1
ATOM 1635 C C . GLU B 1 43 ? -14.625 14.797 13.539 1 97.44 43 GLU B C 1
ATOM 1637 O O . GLU B 1 43 ? -15.273 14.039 12.828 1 97.44 43 GLU B O 1
ATOM 1642 N N . LYS B 1 44 ? -14.672 16.078 13.406 1 96.88 44 LYS B N 1
ATOM 1643 C CA . LYS B 1 44 ? -15.602 16.688 12.461 1 96.88 44 LYS B CA 1
ATOM 1644 C C . LYS B 1 44 ? -14.977 16.828 11.078 1 96.88 44 LYS B C 1
ATOM 1646 O O . LYS B 1 44 ? -15.656 17.219 10.125 1 96.88 44 LYS B O 1
ATOM 1651 N N . TYR B 1 45 ? -13.734 16.438 10.969 1 97.06 45 TYR B N 1
ATOM 1652 C CA . TYR B 1 45 ? -13.086 16.547 9.664 1 97.06 45 TYR B CA 1
ATOM 1653 C C . TYR B 1 45 ? -13.805 15.688 8.625 1 97.06 45 TYR B C 1
ATOM 1655 O O . TYR B 1 45 ? -13.82 16.031 7.441 1 97.06 45 TYR B O 1
ATOM 1663 N N . THR B 1 46 ? -14.359 14.57 8.977 1 95.94 46 THR B N 1
ATOM 1664 C CA . THR B 1 46 ? -15.055 13.664 8.062 1 95.94 46 THR B CA 1
ATOM 1665 C C . THR B 1 46 ? -16.203 14.383 7.363 1 95.94 46 THR B C 1
ATOM 1667 O O . THR B 1 46 ? -16.656 13.953 6.297 1 95.94 46 THR B O 1
ATOM 1670 N N . GLU B 1 47 ? -16.641 15.539 7.938 1 95.38 47 GLU B N 1
ATOM 1671 C CA . GLU B 1 47 ? -17.781 16.281 7.406 1 95.38 47 GLU B CA 1
ATOM 1672 C C . GLU B 1 47 ? -17.375 17.141 6.219 1 95.38 47 GLU B C 1
ATOM 1674 O O . GLU B 1 47 ? -18.203 17.469 5.371 1 95.38 47 GLU B O 1
ATOM 1679 N N . PHE B 1 48 ? -16.094 17.453 6.191 1 94.12 48 PHE B N 1
ATOM 1680 C CA . PHE B 1 48 ? -15.82 18.469 5.184 1 94.12 48 PHE B CA 1
ATOM 1681 C C . PHE B 1 48 ? -14.477 18.219 4.512 1 94.12 48 PHE B C 1
ATOM 1683 O O . PHE B 1 48 ? -14.125 18.891 3.537 1 94.12 48 PHE B O 1
ATOM 1690 N N . ILE B 1 49 ? -13.602 17.328 4.953 1 93.25 49 ILE B N 1
ATOM 1691 C CA . ILE B 1 49 ? -12.336 17 4.305 1 93.25 49 ILE B CA 1
ATOM 1692 C C . ILE B 1 49 ? -12.508 15.758 3.434 1 93.25 49 ILE B C 1
ATOM 1694 O O . ILE B 1 49 ? -12.789 14.672 3.941 1 93.25 49 ILE B O 1
ATOM 1698 N N . GLU B 1 50 ? -12.258 15.914 2.188 1 87.44 50 GLU B N 1
ATOM 1699 C CA . GLU B 1 50 ? -12.32 14.789 1.263 1 87.44 50 GLU B CA 1
ATOM 1700 C C . GLU B 1 50 ? -11.266 13.734 1.609 1 87.44 50 GLU B C 1
ATOM 1702 O O . GLU B 1 50 ? -10.109 14.062 1.866 1 87.44 50 GLU B O 1
ATOM 1707 N N . GLY B 1 51 ? -11.68 12.5 1.628 1 83.31 51 GLY B N 1
ATOM 1708 C CA . GLY B 1 51 ? -10.75 11.406 1.881 1 83.31 51 GLY B CA 1
ATOM 1709 C C . GLY B 1 51 ? -10.625 11.07 3.352 1 83.31 51 GLY B C 1
ATOM 1710 O O . GLY B 1 51 ? -10.008 10.062 3.709 1 83.31 51 GLY B O 1
ATOM 1711 N N . CYS B 1 52 ? -11.164 12 4.219 1 93.31 52 CYS B N 1
ATOM 1712 C CA . CYS B 1 52 ? -11.203 11.664 5.637 1 93.31 52 CYS B CA 1
ATOM 1713 C C . CYS B 1 52 ? -12.391 10.766 5.953 1 93.31 52 CYS B C 1
ATOM 1715 O O . CYS B 1 52 ? -13.523 11.234 6.043 1 93.31 52 CYS B O 1
ATOM 1717 N N . VAL B 1 53 ? -12.109 9.484 6.168 1 85.88 53 VAL B N 1
ATOM 1718 C CA . VAL B 1 53 ? -13.156 8.477 6.305 1 85.88 53 VAL B CA 1
ATOM 1719 C C . VAL B 1 53 ? -13.562 8.352 7.77 1 85.88 53 VAL B C 1
ATOM 1721 O O . VAL B 1 53 ? -14.75 8.203 8.078 1 85.88 53 VAL B O 1
ATOM 1724 N N . GLU B 1 54 ? -12.633 8.359 8.617 1 91.81 54 GLU B N 1
ATOM 1725 C CA . GLU B 1 54 ? -12.859 8.258 10.055 1 91.81 54 GLU B CA 1
ATOM 1726 C C . GLU B 1 54 ? -11.82 9.062 10.836 1 91.81 54 GLU B C 1
ATOM 1728 O O . GLU B 1 54 ? -10.656 9.141 10.438 1 91.81 54 GLU B O 1
ATOM 1733 N N . ALA B 1 55 ? -12.258 9.703 11.891 1 96.19 55 ALA B N 1
ATOM 1734 C CA . ALA B 1 55 ? -11.398 10.352 12.875 1 96.19 55 ALA B CA 1
ATOM 1735 C C . ALA B 1 55 ? -11.961 10.188 14.289 1 96.19 55 ALA B C 1
ATOM 1737 O O . ALA B 1 55 ? -13.062 10.656 14.578 1 96.19 55 ALA B O 1
ATOM 1738 N N . LYS B 1 56 ? -11.164 9.508 15.07 1 96.44 56 LYS B N 1
ATOM 1739 C CA . LYS B 1 56 ? -11.664 9.234 16.422 1 96.44 56 LYS B CA 1
ATOM 1740 C C . LYS B 1 56 ? -10.578 9.453 17.469 1 96.44 56 LYS B C 1
ATOM 1742 O O . LYS B 1 56 ? -9.492 8.875 17.375 1 96.44 56 LYS B O 1
ATOM 1747 N N . THR B 1 57 ? -10.945 10.297 18.453 1 97 57 THR B N 1
ATOM 1748 C CA . THR B 1 57 ? -10.039 10.445 19.594 1 97 57 THR B CA 1
ATOM 1749 C C . THR B 1 57 ? -9.992 9.164 20.422 1 97 57 THR B C 1
ATOM 1751 O O . THR B 1 57 ? -11.031 8.672 20.859 1 97 57 THR B O 1
ATOM 1754 N N . THR B 1 58 ? -8.828 8.688 20.594 1 95.56 58 THR B N 1
ATOM 1755 C CA . THR B 1 58 ? -8.711 7.387 21.25 1 95.56 58 THR B CA 1
ATOM 1756 C C . THR B 1 58 ? -8.062 7.531 22.625 1 95.56 58 THR B C 1
ATOM 1758 O O . THR B 1 58 ? -8.203 6.66 23.484 1 95.56 58 THR B O 1
ATOM 1761 N N . LYS B 1 59 ? -7.289 8.492 22.797 1 95.12 59 LYS B N 1
ATOM 1762 C CA . LYS B 1 59 ? -6.586 8.703 24.062 1 95.12 59 LYS B CA 1
ATOM 1763 C C . LYS B 1 59 ? -6.336 10.188 24.312 1 95.12 59 LYS B C 1
ATOM 1765 O O . LYS B 1 59 ? -6.059 10.938 23.375 1 95.12 59 LYS B O 1
ATOM 1770 N N . VAL B 1 60 ? -6.512 10.617 25.609 1 96.25 60 VAL B N 1
ATOM 1771 C CA . VAL B 1 60 ? -6.188 11.969 26.047 1 96.25 60 VAL B CA 1
ATOM 1772 C C . VAL B 1 60 ? -5.145 11.93 27.156 1 96.25 60 VAL B C 1
ATOM 1774 O O . VAL B 1 60 ? -5.238 11.109 28.078 1 96.25 60 VAL B O 1
ATOM 1777 N N . TYR B 1 61 ? -4.203 12.812 26.984 1 95.75 61 TYR B N 1
ATOM 1778 C CA . TYR B 1 61 ? -3.096 12.789 27.938 1 95.75 61 TYR B CA 1
ATOM 1779 C C . TYR B 1 61 ? -3.174 13.969 28.891 1 95.75 61 TYR B C 1
ATOM 1781 O O . TYR B 1 61 ? -3.891 14.938 28.641 1 95.75 61 TYR B O 1
ATOM 1789 N N . GLU B 1 62 ? -2.391 13.906 29.938 1 96.5 62 GLU B N 1
ATOM 1790 C CA . GLU B 1 62 ? -2.412 14.914 30.984 1 96.5 62 GLU B CA 1
ATOM 1791 C C . GLU B 1 62 ? -1.87 16.25 30.484 1 96.5 62 GLU B C 1
ATOM 1793 O O . GLU B 1 62 ? -2.299 17.312 30.938 1 96.5 62 GLU B O 1
ATOM 1798 N N . ASP B 1 63 ? -1.026 16.266 29.5 1 94.38 63 ASP B N 1
ATOM 1799 C CA . ASP B 1 63 ? -0.385 17.484 29.016 1 94.38 63 ASP B CA 1
ATOM 1800 C C . ASP B 1 63 ? -1.244 18.172 27.969 1 94.38 63 ASP B C 1
ATOM 1802 O O . ASP B 1 63 ? -0.814 19.156 27.359 1 94.38 63 ASP B O 1
ATOM 1806 N N . GLY B 1 64 ? -2.379 17.672 27.703 1 95.12 64 GLY B N 1
ATOM 1807 C CA . GLY B 1 64 ? -3.293 18.281 26.75 1 95.12 64 GLY B CA 1
ATOM 1808 C C . GLY B 1 64 ? -3.215 17.688 25.359 1 95.12 64 GLY B C 1
ATOM 1809 O O . GLY B 1 64 ? -4.031 18 24.5 1 95.12 64 GLY B O 1
ATOM 1810 N N . SER B 1 65 ? -2.229 16.828 25.188 1 96.12 65 SER B N 1
ATOM 1811 C CA . SER B 1 65 ? -2.164 16.125 23.906 1 96.12 65 SER B CA 1
ATOM 1812 C C . SER B 1 65 ? -3.18 14.992 23.844 1 96.12 65 SER B C 1
ATOM 1814 O O . SER B 1 65 ? -3.699 14.562 24.875 1 96.12 65 SER B O 1
ATOM 1816 N N . PHE B 1 66 ? -3.48 14.609 22.609 1 97.19 66 PHE B N 1
ATOM 1817 C CA . PHE B 1 66 ? -4.434 13.523 22.422 1 97.19 66 PHE B CA 1
ATOM 1818 C C . PHE B 1 66 ? -4.152 12.766 21.141 1 97.19 66 PHE B C 1
ATOM 1820 O O . PHE B 1 66 ? -3.609 13.328 20.188 1 97.19 66 PHE B O 1
ATOM 1827 N N . ASP B 1 67 ? -4.48 11.438 21.188 1 95.06 67 ASP B N 1
ATOM 1828 C CA . ASP B 1 67 ? -4.332 10.578 20.016 1 95.06 67 ASP B CA 1
ATOM 1829 C C . ASP B 1 67 ? -5.637 10.5 19.234 1 95.06 67 ASP B C 1
ATOM 1831 O O . ASP B 1 67 ? -6.715 10.336 19.812 1 95.06 67 ASP B O 1
ATOM 1835 N N . VAL B 1 68 ? -5.488 10.711 17.922 1 95.94 68 VAL B N 1
ATOM 1836 C CA . VAL B 1 68 ? -6.633 10.5 17.031 1 95.94 68 VAL B CA 1
ATOM 1837 C C . VAL B 1 68 ? -6.312 9.398 16.031 1 95.94 68 VAL B C 1
ATOM 1839 O O . VAL B 1 68 ? -5.266 9.43 15.375 1 95.94 68 VAL B O 1
ATOM 1842 N N . PHE B 1 69 ? -7.141 8.406 15.992 1 92.12 69 PHE B N 1
ATOM 1843 C CA . PHE B 1 69 ? -7.117 7.371 14.969 1 92.12 69 PHE B CA 1
ATOM 1844 C C . PHE B 1 69 ? -7.824 7.844 13.703 1 92.12 69 PHE B C 1
ATOM 1846 O O . PHE B 1 69 ? -8.938 8.359 13.766 1 92.12 69 PHE B O 1
ATOM 1853 N N . TRP B 1 70 ? -7.059 7.672 12.531 1 92.06 70 TRP B N 1
ATOM 1854 C CA . TRP B 1 70 ? -7.594 8.133 11.25 1 92.06 70 TRP B CA 1
ATOM 1855 C C . TRP B 1 70 ? -7.762 6.973 10.273 1 92.06 70 TRP B C 1
ATOM 1857 O O . TRP B 1 70 ? -6.898 6.094 10.195 1 92.06 70 TRP B O 1
ATOM 1867 N N . LYS B 1 71 ? -8.844 6.934 9.586 1 86 71 LYS B N 1
ATOM 1868 C CA . LYS B 1 71 ? -8.961 6.227 8.312 1 86 71 LYS B CA 1
ATOM 1869 C C . LYS B 1 71 ? -9.07 7.207 7.148 1 86 71 LYS B C 1
ATOM 1871 O O . LYS B 1 71 ? -9.891 8.125 7.176 1 86 71 LYS B O 1
ATOM 1876 N N . ALA B 1 72 ? -8.125 7.035 6.223 1 83.75 72 ALA B N 1
ATOM 1877 C CA . ALA B 1 72 ? -8.117 7.938 5.074 1 83.75 72 ALA B CA 1
ATOM 1878 C C . ALA B 1 72 ? -8.141 7.152 3.764 1 83.75 72 ALA B C 1
ATOM 1880 O O . ALA B 1 72 ? -7.672 6.016 3.705 1 83.75 72 ALA B O 1
ATOM 1881 N N . SER B 1 73 ? -8.695 7.711 2.748 1 75.81 73 SER B N 1
ATOM 1882 C CA . SER B 1 73 ? -8.727 7.184 1.387 1 75.81 73 SER B CA 1
ATOM 1883 C C . SER B 1 73 ? -8.242 8.227 0.381 1 75.81 73 SER B C 1
ATOM 1885 O O . SER B 1 73 ? -8.734 9.359 0.374 1 75.81 73 SER B O 1
ATOM 1887 N N . VAL B 1 74 ? -7.25 7.805 -0.342 1 69.06 74 VAL B N 1
ATOM 1888 C CA . VAL B 1 74 ? -6.75 8.711 -1.376 1 69.06 74 VAL B CA 1
ATOM 1889 C C . VAL B 1 74 ? -7.184 8.203 -2.752 1 69.06 74 VAL B C 1
ATOM 1891 O O . VAL B 1 74 ? -6.812 7.105 -3.166 1 69.06 74 VAL B O 1
ATOM 1894 N N . GLY B 1 75 ? -7.93 9.086 -3.422 1 64 75 GLY B N 1
ATOM 1895 C CA . GLY B 1 75 ? -8.367 8.75 -4.77 1 64 75 GLY B CA 1
ATOM 1896 C C . GLY B 1 75 ? -9.234 7.508 -4.82 1 64 75 GLY B C 1
ATOM 1897 O O . GLY B 1 75 ? -9.414 6.91 -5.887 1 64 75 GLY B O 1
ATOM 1898 N N . GLY B 1 76 ? -9.672 7.105 -3.771 1 59.75 76 GLY B N 1
ATOM 1899 C CA . GLY B 1 76 ? -10.516 5.922 -3.732 1 59.75 76 GLY B CA 1
ATOM 1900 C C . GLY B 1 76 ? -9.742 4.629 -3.887 1 59.75 76 GLY B C 1
ATOM 1901 O O . GLY B 1 76 ? -10.312 3.541 -3.766 1 59.75 76 GLY B O 1
ATOM 1902 N N . ILE B 1 77 ? -8.445 4.664 -4.043 1 56.25 77 ILE B N 1
ATOM 1903 C CA . ILE B 1 77 ? -7.648 3.484 -4.355 1 56.25 77 ILE B CA 1
ATOM 1904 C C . ILE B 1 77 ? -6.766 3.129 -3.16 1 56.25 77 ILE B C 1
ATOM 1906 O O . ILE B 1 77 ? -6.527 1.951 -2.885 1 56.25 77 ILE B O 1
ATOM 1910 N N . ILE B 1 78 ? -6.301 4.141 -2.484 1 61.66 78 ILE B N 1
ATOM 1911 C CA . ILE B 1 78 ? -5.426 3.92 -1.338 1 61.66 78 ILE B CA 1
ATOM 1912 C C . ILE B 1 78 ? -6.207 4.148 -0.045 1 61.66 78 ILE B C 1
ATOM 1914 O O . ILE B 1 78 ? -6.715 5.246 0.196 1 61.66 78 ILE B O 1
ATOM 1918 N N . ASN B 1 79 ? -6.375 3.09 0.657 1 66.75 79 ASN B N 1
ATOM 1919 C CA . ASN B 1 79 ? -6.953 3.195 1.992 1 66.75 79 ASN B CA 1
ATOM 1920 C C . ASN B 1 79 ? -5.918 2.914 3.076 1 66.75 79 ASN B C 1
ATOM 1922 O O . ASN B 1 79 ? -5.16 1.948 2.98 1 66.75 79 ASN B O 1
ATOM 1926 N N . THR B 1 80 ? -5.879 3.834 3.943 1 73.19 80 THR B N 1
ATOM 1927 C CA . THR B 1 80 ? -4.863 3.676 4.98 1 73.19 80 THR B CA 1
ATOM 1928 C C . THR B 1 80 ? -5.418 4.074 6.344 1 73.19 80 THR B C 1
ATOM 1930 O O . THR B 1 80 ? -6.469 4.719 6.43 1 73.19 80 THR B O 1
ATOM 1933 N N . GLU B 1 81 ? -4.789 3.553 7.324 1 81.12 81 GLU B N 1
ATOM 1934 C CA . GLU B 1 81 ? -5.102 3.908 8.703 1 81.12 81 GLU B CA 1
ATOM 1935 C C . GLU B 1 81 ? -3.836 4.266 9.484 1 81.12 81 GLU B C 1
ATOM 1937 O O . GLU B 1 81 ? -2.785 3.648 9.289 1 81.12 81 GLU B O 1
ATOM 1942 N N . TYR B 1 82 ? -3.957 5.273 10.32 1 83.62 82 TYR B N 1
ATOM 1943 C CA . TYR B 1 82 ? -2.826 5.707 11.133 1 83.62 82 TYR B CA 1
ATOM 1944 C C . TYR B 1 82 ? -3.301 6.5 12.352 1 83.62 82 TYR B C 1
ATOM 1946 O O . TYR B 1 82 ? -4.473 6.879 12.43 1 83.62 82 TYR B O 1
ATOM 1954 N N . THR B 1 83 ? -2.379 6.668 13.266 1 90.94 83 THR B N 1
ATOM 1955 C CA . THR B 1 83 ? -2.662 7.473 14.445 1 90.94 83 THR B CA 1
ATOM 1956 C C . THR B 1 83 ? -1.692 8.648 14.547 1 90.94 83 THR B C 1
ATOM 1958 O O . THR B 1 83 ? -0.492 8.492 14.312 1 90.94 83 THR B O 1
ATOM 1961 N N . LEU B 1 84 ? -2.279 9.828 14.812 1 93.5 84 LEU B N 1
ATOM 1962 C CA . LEU B 1 84 ? -1.481 11.008 15.125 1 93.5 84 LEU B CA 1
ATOM 1963 C C . LEU B 1 84 ? -1.678 11.422 16.578 1 93.5 84 LEU B C 1
ATOM 1965 O O . LEU B 1 84 ? -2.781 11.312 17.125 1 93.5 84 LEU B O 1
ATOM 1969 N N . ARG B 1 85 ? -0.631 11.875 17.188 1 94.31 85 ARG B N 1
ATOM 1970 C CA . ARG B 1 85 ? -0.725 12.609 18.438 1 94.31 85 ARG B CA 1
ATOM 1971 C C . ARG B 1 85 ? -0.739 14.117 18.188 1 94.31 85 ARG B C 1
ATOM 1973 O O . ARG B 1 85 ? 0.163 14.648 17.547 1 94.31 85 ARG B O 1
ATOM 1980 N N . LEU B 1 86 ? -1.862 14.742 18.641 1 97.31 86 LEU B N 1
ATOM 1981 C CA . LEU B 1 86 ? -2.061 16.156 18.359 1 97.31 86 LEU B CA 1
ATOM 1982 C C . LEU B 1 86 ? -2.049 16.969 19.656 1 97.31 86 LEU B C 1
ATOM 1984 O O . LEU B 1 86 ? -2.352 16.438 20.734 1 97.31 86 LEU B O 1
ATOM 1988 N N . LYS B 1 87 ? -1.665 18.266 19.453 1 97.06 87 LYS B N 1
ATOM 1989 C CA . LYS B 1 87 ? -1.628 19.141 20.609 1 97.06 87 LYS B CA 1
ATOM 1990 C C . LYS B 1 87 ? -1.798 20.609 20.203 1 97.06 87 LYS B C 1
ATOM 1992 O O . LYS B 1 87 ? -1.149 21.062 19.266 1 97.06 87 LYS B O 1
ATOM 1997 N N . LYS B 1 88 ? -2.742 21.203 20.969 1 97.19 88 LYS B N 1
ATOM 1998 C CA . LYS B 1 88 ? -2.793 22.656 20.844 1 97.19 88 LYS B CA 1
ATOM 1999 C C . LYS B 1 88 ? -1.525 23.297 21.406 1 97.19 88 LYS B C 1
ATOM 2001 O O . LYS B 1 88 ? -1.042 22.906 22.469 1 97.19 88 LYS B O 1
ATOM 2006 N N . GLU B 1 89 ? -0.961 24.172 20.609 1 94.75 89 GLU B N 1
ATOM 2007 C CA . GLU B 1 89 ? 0.245 24.875 21.031 1 94.75 89 GLU B CA 1
ATOM 2008 C C . GLU B 1 89 ? -0.055 26.344 21.344 1 94.75 89 GLU B C 1
ATOM 2010 O O . GLU B 1 89 ? -0.041 27.188 20.453 1 94.75 89 GLU B O 1
ATOM 2015 N N . GLY B 1 90 ? -0.216 26.656 22.641 1 94.12 90 GLY B N 1
ATOM 2016 C CA . GLY B 1 90 ? -0.631 28 23 1 94.12 90 GLY B CA 1
ATOM 2017 C C . GLY B 1 90 ? -2.004 28.375 22.484 1 94.12 90 GLY B C 1
ATOM 2018 O O . GLY B 1 90 ? -2.936 27.562 22.547 1 94.12 90 GLY B O 1
ATOM 2019 N N . ASN B 1 91 ? -2.154 29.672 22.078 1 96.12 91 ASN B N 1
ATOM 2020 C CA . ASN B 1 91 ? -3.445 30.156 21.609 1 96.12 91 ASN B CA 1
ATOM 2021 C C . ASN B 1 91 ? -3.443 30.406 20.109 1 96.12 91 ASN B C 1
ATOM 2023 O O . ASN B 1 91 ? -4.355 31.047 19.578 1 96.12 91 ASN B O 1
ATOM 2027 N N . ASP B 1 92 ? -2.395 29.875 19.469 1 97.06 92 ASP B N 1
ATOM 2028 C CA . ASP B 1 92 ? -2.326 30.203 18.047 1 97.06 92 ASP B CA 1
ATOM 2029 C C . ASP B 1 92 ? -1.714 29.047 17.25 1 97.06 92 ASP B C 1
ATOM 2031 O O . ASP B 1 92 ? -1.305 29.219 16.109 1 97.06 92 ASP B O 1
ATOM 2035 N N . GLY B 1 93 ? -1.554 27.891 17.875 1 97.19 93 GLY B N 1
ATOM 2036 C CA . GLY B 1 93 ? -0.893 26.797 17.188 1 97.19 93 GLY B CA 1
ATOM 2037 C C . GLY B 1 93 ? -1.534 25.453 17.453 1 97.19 93 GLY B C 1
ATOM 2038 O O . GLY B 1 93 ? -2.254 25.281 18.438 1 97.19 93 GLY B O 1
ATOM 2039 N N . PHE B 1 94 ? -1.354 24.562 16.531 1 97.88 94 PHE B N 1
ATOM 2040 C CA . PHE B 1 94 ? -1.811 23.172 16.609 1 97.88 94 PHE B CA 1
ATOM 2041 C C . PHE B 1 94 ? -0.855 22.25 15.875 1 97.88 94 PHE B C 1
ATOM 2043 O O . PHE B 1 94 ? -0.621 22.422 14.68 1 97.88 94 PHE B O 1
ATOM 2050 N N . GLY B 1 95 ? -0.246 21.328 16.594 1 96.81 95 GLY B N 1
ATOM 2051 C CA . GLY B 1 95 ? 0.764 20.453 16.016 1 96.81 95 GLY B CA 1
ATOM 2052 C C . GLY B 1 95 ? 0.427 18.984 16.141 1 96.81 95 GLY B C 1
ATOM 2053 O O . GLY B 1 95 ? -0.467 18.609 16.906 1 96.81 95 GLY B O 1
ATOM 2054 N N . TRP B 1 96 ? 1.104 18.141 15.266 1 96.25 96 TRP B N 1
ATOM 2055 C CA . TRP B 1 96 ? 0.903 16.703 15.375 1 96.25 96 TRP B CA 1
ATOM 2056 C C . TRP B 1 96 ? 2.184 15.938 15.031 1 96.25 96 TRP B C 1
ATOM 2058 O O . TRP B 1 96 ? 3.1 16.5 14.43 1 96.25 96 TRP B O 1
ATOM 2068 N N . VAL B 1 97 ? 2.283 14.68 15.5 1 91.69 97 VAL B N 1
ATOM 2069 C CA . VAL B 1 97 ? 3.295 13.695 15.125 1 91.69 97 VAL B CA 1
ATOM 2070 C C . VAL B 1 97 ? 2.65 12.32 14.984 1 91.69 97 VAL B C 1
ATOM 2072 O O . VAL B 1 97 ? 1.712 11.992 15.711 1 91.69 97 VAL B O 1
ATOM 2075 N N . GLU B 1 98 ? 3.164 11.594 14.039 1 85.75 98 GLU B N 1
ATOM 2076 C CA . GLU B 1 98 ? 2.686 10.219 13.891 1 85.75 98 GLU B CA 1
ATOM 2077 C C . GLU B 1 98 ? 3.18 9.336 15.023 1 85.75 98 GLU B C 1
ATOM 2079 O O . GLU B 1 98 ? 4.344 9.422 15.43 1 85.75 98 GLU B O 1
ATOM 2084 N N . THR B 1 99 ? 2.326 8.5 15.578 1 76.75 99 THR B N 1
ATOM 2085 C CA . THR B 1 99 ? 2.74 7.664 16.703 1 76.75 99 THR B CA 1
ATOM 2086 C C . THR B 1 99 ? 2.678 6.188 16.328 1 76.75 99 THR B C 1
ATOM 2088 O O . THR B 1 99 ? 3.131 5.328 17.078 1 76.75 99 THR B O 1
ATOM 2091 N N . SER B 1 100 ? 1.961 5.773 15.406 1 67.88 100 SER B N 1
ATOM 2092 C CA . SER B 1 100 ? 1.821 4.348 15.125 1 67.88 100 SER B CA 1
ATOM 2093 C C . SER B 1 100 ? 2.182 4.031 13.68 1 67.88 100 SER B C 1
ATOM 2095 O O . SER B 1 100 ? 2.488 4.938 12.898 1 67.88 100 SER B O 1
ATOM 2097 N N . HIS B 1 101 ? 1.85 2.637 13.445 1 61.12 101 HIS B N 1
ATOM 2098 C CA . HIS B 1 101 ? 2.111 1.962 12.18 1 61.12 101 HIS B CA 1
ATOM 2099 C C . HIS B 1 101 ? 1.105 2.379 11.117 1 61.12 101 HIS B C 1
ATOM 2101 O O . HIS B 1 101 ? -0.105 2.295 11.328 1 61.12 101 HIS B O 1
ATOM 2107 N N . GLY B 1 102 ? 1.432 3.404 10.406 1 62.19 102 GLY B N 1
ATOM 2108 C CA . GLY B 1 102 ? 0.781 3.807 9.172 1 62.19 102 GLY B CA 1
ATOM 2109 C C . GLY B 1 102 ? 1.727 3.85 7.984 1 62.19 102 GLY B C 1
ATOM 2110 O O . GLY B 1 102 ? 2.824 3.291 8.039 1 62.19 102 GLY B O 1
ATOM 2111 N N . PRO B 1 103 ? 1.152 4.359 6.926 1 66.62 103 PRO B N 1
ATOM 2112 C CA . PRO B 1 103 ? 1.956 4.371 5.703 1 66.62 103 PRO B CA 1
ATOM 2113 C C . PRO B 1 103 ? 3.096 5.387 5.754 1 66.62 103 PRO B C 1
ATOM 2115 O O . PRO B 1 103 ? 3.797 5.586 4.758 1 66.62 103 PRO B O 1
ATOM 2118 N N . PHE B 1 104 ? 3.324 5.93 7.031 1 72.94 104 PHE B N 1
ATOM 2119 C CA . PHE B 1 104 ? 4.312 7 7.109 1 72.94 104 PHE B CA 1
ATOM 2120 C C . PHE B 1 104 ? 5.508 6.574 7.949 1 72.94 104 PHE B C 1
ATOM 2122 O O . PHE B 1 104 ? 5.344 6.004 9.031 1 72.94 104 PHE B O 1
ATOM 2129 N N . LYS B 1 105 ? 6.676 6.719 7.359 1 69.56 105 LYS B N 1
ATOM 2130 C CA . LYS B 1 105 ? 7.867 6.68 8.195 1 69.56 105 LYS B CA 1
ATOM 2131 C C . LYS B 1 105 ? 7.906 7.863 9.156 1 69.56 105 LYS B C 1
ATOM 2133 O O . LYS B 1 105 ? 8.312 7.723 10.312 1 69.56 105 LYS B O 1
ATOM 2138 N N . LEU B 1 106 ? 7.535 8.93 8.578 1 76 106 LEU B N 1
ATOM 2139 C CA . LEU B 1 106 ? 7.465 10.188 9.312 1 76 106 LEU B CA 1
ATOM 2140 C C . LEU B 1 106 ? 6.25 11.008 8.867 1 76 106 LEU B C 1
ATOM 2142 O O . LEU B 1 106 ? 5.977 11.117 7.672 1 76 106 LEU B O 1
ATOM 2146 N N . ASN B 1 107 ? 5.512 11.406 9.781 1 85.38 107 ASN B N 1
ATOM 2147 C CA . ASN B 1 107 ? 4.418 12.352 9.57 1 85.38 107 ASN B CA 1
ATOM 2148 C C . ASN B 1 107 ? 4.281 13.328 10.734 1 85.38 107 ASN B C 1
ATOM 2150 O O . ASN B 1 107 ? 3.857 12.945 11.828 1 85.38 107 ASN B O 1
ATOM 2154 N N . ARG B 1 108 ? 4.727 14.492 10.508 1 88.69 108 ARG B N 1
ATOM 2155 C CA . ARG B 1 108 ? 4.621 15.555 11.5 1 88.69 108 ARG B CA 1
ATOM 2156 C C . ARG B 1 108 ? 4.32 16.891 10.844 1 88.69 108 ARG B C 1
ATOM 2158 O O . ARG B 1 108 ? 4.641 17.109 9.672 1 88.69 108 ARG B O 1
ATOM 2165 N N . GLY B 1 109 ? 3.688 17.766 11.625 1 92.12 109 GLY B N 1
ATOM 2166 C CA . GLY B 1 109 ? 3.352 19.094 11.109 1 92.12 109 GLY B CA 1
ATOM 2167 C C . GLY B 1 109 ? 2.697 19.984 12.141 1 92.12 109 GLY B C 1
ATOM 2168 O O . GLY B 1 109 ? 2.646 19.641 13.32 1 92.12 109 GLY B O 1
ATOM 2169 N N . ASN B 1 110 ? 2.309 21.188 11.633 1 95.44 110 ASN B N 1
ATOM 2170 C CA . ASN B 1 110 ? 1.648 22.109 12.539 1 95.44 110 ASN B CA 1
ATOM 2171 C C . ASN B 1 110 ? 0.915 23.219 11.773 1 95.44 110 ASN B C 1
ATOM 2173 O O . ASN B 1 110 ? 1.212 23.469 10.602 1 95.44 110 ASN B O 1
ATOM 2177 N N . TRP B 1 111 ? -0.045 23.766 12.5 1 96.88 111 TRP B N 1
ATOM 2178 C CA . TRP B 1 111 ? -0.652 25.047 12.164 1 96.88 111 TRP B CA 1
ATOM 2179 C C . TRP B 1 111 ? -0.042 26.172 12.992 1 96.88 111 TRP B C 1
ATOM 2181 O O . TRP B 1 111 ? 0.196 26.016 14.195 1 96.88 111 TRP B O 1
ATOM 2191 N N . LYS B 1 112 ? 0.261 27.281 12.375 1 96.69 112 LYS B N 1
ATOM 2192 C CA . LYS B 1 112 ? 0.581 28.531 13.062 1 96.69 112 LYS B CA 1
ATOM 2193 C C . LYS B 1 112 ? -0.311 29.672 12.578 1 96.69 112 LYS B C 1
ATOM 2195 O O . LYS B 1 112 ? -0.353 29.969 11.383 1 96.69 112 LYS B O 1
ATOM 2200 N N . LEU B 1 113 ? -1.024 30.266 13.539 1 97.62 113 LEU B N 1
ATOM 2201 C CA . LEU B 1 113 ? -1.975 31.312 13.18 1 97.62 113 LEU B CA 1
ATOM 2202 C C . LEU B 1 113 ? -1.498 32.688 13.688 1 97.62 113 LEU B C 1
ATOM 2204 O O . LEU B 1 113 ? -0.971 32.781 14.797 1 97.62 113 LEU B O 1
ATOM 2208 N N . VAL B 1 114 ? -1.656 33.688 12.828 1 96.12 114 VAL B N 1
ATOM 2209 C CA . VAL B 1 114 ? -1.296 35.062 13.172 1 96.12 114 VAL B CA 1
ATOM 2210 C C . VAL B 1 114 ? -2.467 35.969 12.867 1 96.12 114 VAL B C 1
ATOM 2212 O O . VAL B 1 114 ? -3.006 35.969 11.758 1 96.12 114 VAL B O 1
ATOM 2215 N N . ASP B 1 115 ? -2.908 36.719 13.883 1 97.69 115 ASP B 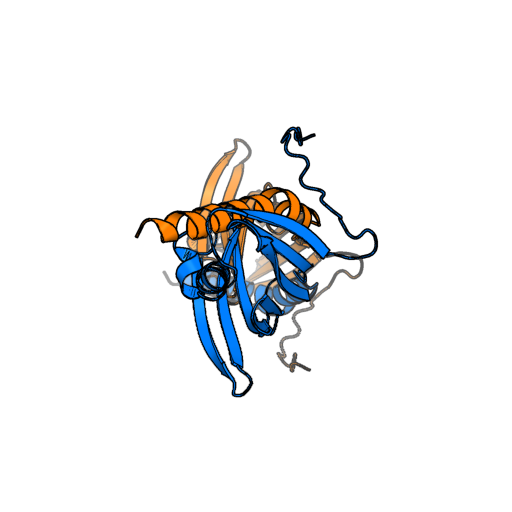N 1
ATOM 2216 C CA . ASP B 1 115 ? -3.896 37.75 13.664 1 97.69 115 ASP B CA 1
ATOM 2217 C C . ASP B 1 115 ? -3.301 38.906 12.867 1 97.69 115 ASP B C 1
ATOM 2219 O O . ASP B 1 115 ? -2.377 39.594 13.328 1 97.69 115 ASP B O 1
ATOM 2223 N N . LEU B 1 116 ? -3.848 39.188 11.664 1 96 116 LEU B N 1
ATOM 2224 C CA . LEU B 1 116 ? -3.342 40.281 10.812 1 96 116 LEU B CA 1
ATOM 2225 C C . LEU B 1 116 ? -4.133 41.562 11.039 1 96 116 LEU B C 1
ATOM 2227 O O . LEU B 1 116 ? -3.826 42.594 10.438 1 96 116 LEU B O 1
ATOM 2231 N N . GLY B 1 117 ? -5.109 41.469 11.859 1 95.25 117 GLY B N 1
ATOM 2232 C CA . GLY B 1 117 ? -6.008 42.594 12.078 1 95.25 117 GLY B CA 1
ATOM 2233 C C . GLY B 1 117 ? -7.184 42.594 11.117 1 95.25 117 GLY B C 1
ATOM 2234 O O . GLY B 1 117 ? -7.199 41.844 10.133 1 95.25 117 GLY B O 1
ATOM 2235 N N . ASN B 1 118 ? -8.32 43.344 11.469 1 94.19 118 ASN B N 1
ATOM 2236 C CA . ASN B 1 118 ? -9.5 43.531 10.641 1 94.19 118 ASN B CA 1
ATOM 2237 C C . ASN B 1 118 ? -10.18 42.219 10.281 1 94.19 118 ASN B C 1
ATOM 2239 O O . ASN B 1 118 ? -10.641 42.062 9.148 1 94.19 118 ASN B O 1
ATOM 2243 N N . GLY B 1 119 ? -10.031 41.25 11.188 1 93.5 119 GLY B N 1
ATOM 2244 C CA . GLY B 1 119 ? -10.742 40 10.992 1 93.5 119 GLY B CA 1
ATOM 2245 C C . GLY B 1 119 ? -10 39.031 10.078 1 93.5 119 GLY B C 1
ATOM 2246 O O . GLY B 1 119 ? -10.57 38.031 9.625 1 93.5 119 GLY B O 1
ATOM 2247 N N . ASN B 1 120 ? -8.773 39.406 9.758 1 94.56 120 ASN B N 1
ATOM 2248 C CA . ASN B 1 120 ? -7.957 38.531 8.906 1 94.56 120 ASN B CA 1
ATOM 2249 C C . ASN B 1 120 ? -6.957 37.719 9.734 1 94.56 120 ASN B C 1
ATOM 2251 O O . ASN B 1 120 ? -6.254 38.281 10.578 1 94.56 120 ASN B O 1
ATOM 2255 N N . VAL B 1 121 ? -6.977 36.438 9.492 1 95.94 121 VAL B N 1
ATOM 2256 C CA . VAL B 1 121 ? -6.035 35.531 10.156 1 95.94 121 VAL B CA 1
ATOM 2257 C C . VAL B 1 121 ? -5.164 34.844 9.117 1 95.94 121 VAL B C 1
ATOM 2259 O O . VAL B 1 121 ? -5.68 34.219 8.195 1 95.94 121 VAL B O 1
ATOM 2262 N N . GLU B 1 122 ? -3.85 35 9.234 1 95.81 122 GLU B N 1
ATOM 2263 C CA . GLU B 1 122 ? -2.92 34.219 8.422 1 95.81 122 GLU B CA 1
ATOM 2264 C C . GLU B 1 122 ? -2.621 32.875 9.078 1 95.81 122 GLU B C 1
ATOM 2266 O O . GLU B 1 122 ? -2.234 32.812 10.25 1 95.81 122 GLU B O 1
ATOM 2271 N N . ALA B 1 123 ? -2.867 31.844 8.328 1 95.56 123 ALA B N 1
ATOM 2272 C CA . ALA B 1 123 ? -2.59 30.5 8.805 1 95.56 123 ALA B CA 1
ATOM 2273 C C . ALA B 1 123 ? -1.479 29.844 7.988 1 95.56 123 ALA B C 1
ATOM 2275 O O . ALA B 1 123 ? -1.552 29.797 6.758 1 95.56 123 ALA B O 1
ATOM 2276 N N . THR B 1 124 ? -0.406 29.438 8.68 1 93.12 124 THR B N 1
ATOM 2277 C CA . THR B 1 124 ? 0.686 28.703 8.062 1 93.12 124 THR B CA 1
ATOM 2278 C C . THR B 1 124 ? 0.591 27.219 8.414 1 93.12 124 THR B C 1
ATOM 2280 O O . THR B 1 124 ? 0.575 26.844 9.594 1 93.12 124 THR B O 1
ATOM 2283 N N . TYR B 1 125 ? 0.371 26.422 7.391 1 94.19 125 TYR B N 1
ATOM 2284 C CA . TYR B 1 125 ? 0.37 24.969 7.52 1 94.19 125 TYR B CA 1
ATOM 2285 C C . TYR B 1 125 ? 1.701 24.391 7.07 1 94.19 125 TYR B C 1
ATOM 2287 O O . TYR B 1 125 ? 2.137 24.609 5.938 1 94.19 125 TYR B O 1
ATOM 2295 N N . SER B 1 126 ? 2.375 23.562 7.973 1 90.62 126 SER B N 1
ATOM 2296 C CA . SER B 1 126 ? 3.631 22.891 7.672 1 90.62 126 SER B CA 1
ATOM 2297 C C . SER B 1 126 ? 3.533 21.391 7.941 1 90.62 126 SER B C 1
ATOM 2299 O O . SER B 1 126 ? 3.045 20.984 8.992 1 90.62 126 SER B O 1
ATOM 2301 N N . VAL B 1 127 ? 4.004 20.641 6.898 1 89 127 VAL B N 1
ATOM 2302 C CA . VAL B 1 127 ? 3.99 19.188 7.066 1 89 127 VAL B CA 1
ATOM 2303 C C . VAL B 1 127 ? 5.305 18.609 6.559 1 89 127 VAL B C 1
ATOM 2305 O O . VAL B 1 127 ? 5.863 19.078 5.57 1 89 127 VAL B O 1
ATOM 2308 N N . ASN B 1 128 ? 5.852 17.625 7.285 1 82.94 128 ASN B N 1
ATOM 2309 C CA . ASN B 1 128 ? 6.957 16.75 6.887 1 82.94 128 ASN B CA 1
ATOM 2310 C C . ASN B 1 128 ? 6.547 15.289 6.914 1 82.94 128 ASN B C 1
ATOM 2312 O O . ASN B 1 128 ? 6.242 14.742 7.977 1 82.94 128 ASN B O 1
ATOM 2316 N N . MET B 1 129 ? 6.414 14.766 5.684 1 79.25 129 MET B N 1
ATOM 2317 C CA . MET B 1 129 ? 5.949 13.383 5.59 1 79.25 129 MET B CA 1
ATOM 2318 C C . MET B 1 129 ? 6.953 12.523 4.836 1 79.25 129 MET B C 1
ATOM 2320 O O . MET B 1 129 ? 7.531 12.961 3.838 1 79.25 129 MET B O 1
ATOM 2324 N N . GLU B 1 130 ? 7.27 11.445 5.441 1 70.44 130 GLU B N 1
ATOM 2325 C CA . GLU B 1 130 ? 7.98 10.359 4.777 1 70.44 130 GLU B CA 1
ATOM 2326 C C . GLU B 1 130 ? 7.141 9.078 4.77 1 70.44 130 GLU B C 1
ATOM 2328 O O . GLU B 1 130 ? 6.574 8.695 5.793 1 70.44 130 GLU B O 1
ATOM 2333 N N . LEU B 1 131 ? 6.973 8.688 3.551 1 63.25 131 LEU B N 1
ATOM 2334 C CA . LEU B 1 131 ? 6.16 7.477 3.414 1 63.25 131 LEU B CA 1
ATOM 2335 C C . LEU B 1 131 ? 6.996 6.23 3.688 1 63.25 131 LEU B C 1
ATOM 2337 O O . LEU B 1 131 ? 8.172 6.176 3.334 1 63.25 131 LEU B O 1
ATOM 2341 N N . ASN B 1 132 ? 6.57 5.598 4.801 1 52.78 132 ASN B N 1
ATOM 2342 C CA . ASN B 1 132 ? 7.23 4.324 5.074 1 52.78 132 ASN B CA 1
ATOM 2343 C C . ASN B 1 132 ? 6.594 3.184 4.281 1 52.78 132 ASN B C 1
ATOM 2345 O O . ASN B 1 132 ? 6.438 2.076 4.801 1 52.78 132 ASN B O 1
ATOM 2349 N N . ILE B 1 133 ? 5.789 3.393 3.488 1 48.38 133 ILE B N 1
ATOM 2350 C CA . ILE B 1 133 ? 5.051 2.271 2.92 1 48.38 133 ILE B CA 1
ATOM 2351 C C . ILE B 1 133 ? 6.023 1.265 2.312 1 48.38 133 ILE B C 1
ATOM 2353 O O . ILE B 1 133 ? 6.613 1.52 1.26 1 48.38 133 ILE B O 1
ATOM 2357 N N . TRP B 1 134 ? 6.914 0.755 3.111 1 45.81 134 TRP B N 1
ATOM 2358 C CA . TRP B 1 134 ? 7.836 -0.369 2.977 1 45.81 134 TRP B CA 1
ATOM 2359 C C . TRP B 1 134 ? 7.105 -1.611 2.473 1 45.81 134 TRP B C 1
ATOM 2361 O O . TRP B 1 134 ? 6.293 -2.197 3.193 1 45.81 134 TRP B O 1
ATOM 2371 N N . VAL B 1 135 ? 6.379 -1.703 1.387 1 46.5 135 VAL B N 1
ATOM 2372 C CA . VAL B 1 135 ? 6.074 -3.119 1.209 1 46.5 135 VAL B CA 1
ATOM 2373 C C . VAL B 1 135 ? 7.332 -3.953 1.437 1 46.5 135 VAL B C 1
ATOM 2375 O O . VAL B 1 135 ? 8.273 -3.9 0.642 1 46.5 135 VAL B O 1
ATOM 2378 N N . PRO B 1 136 ? 7.797 -3.963 2.656 1 47.5 136 PRO B N 1
ATOM 2379 C CA . PRO B 1 136 ? 9.008 -4.723 2.969 1 47.5 136 PRO B CA 1
ATOM 2380 C C . PRO B 1 136 ? 9.094 -6.039 2.199 1 47.5 136 PRO B C 1
ATOM 2382 O O . PRO B 1 136 ? 8.062 -6.598 1.811 1 47.5 136 PRO B O 1
ATOM 2385 N N . SER B 1 137 ? 10.367 -6.238 1.575 1 56 137 SER B N 1
ATOM 2386 C CA . SER B 1 137 ? 10.719 -7.605 1.195 1 56 137 SER B CA 1
ATOM 2387 C C . SER B 1 137 ? 10.117 -8.617 2.162 1 56 137 SER B C 1
ATOM 2389 O O . SER B 1 137 ? 9.898 -9.773 1.8 1 56 137 SER B O 1
ATOM 2391 N N . LEU B 1 138 ? 9.664 -7.98 3.227 1 58.25 138 LEU B N 1
ATOM 2392 C CA . LEU B 1 138 ? 9.055 -8.859 4.223 1 58.25 138 LEU B CA 1
ATOM 2393 C C . LEU B 1 138 ? 7.734 -9.43 3.717 1 58.25 138 LEU B C 1
ATOM 2395 O O . LEU B 1 138 ? 7.398 -10.578 4 1 58.25 138 LEU B O 1
ATOM 2399 N N . LEU B 1 139 ? 7.066 -8.609 2.982 1 65.81 139 LEU B N 1
ATOM 2400 C CA . LEU B 1 139 ? 5.809 -9.117 2.443 1 65.81 139 LEU B CA 1
ATOM 2401 C C . LEU B 1 139 ? 6.059 -10.273 1.486 1 65.81 139 LEU B C 1
ATOM 2403 O O . LEU B 1 139 ? 5.402 -11.312 1.583 1 65.81 139 LEU B O 1
ATOM 2407 N N . ARG B 1 140 ? 6.973 -10.008 0.593 1 72.69 140 ARG B N 1
ATOM 2408 C CA . ARG B 1 140 ? 7.371 -11.086 -0.307 1 72.69 140 ARG B CA 1
ATOM 2409 C C . ARG B 1 140 ? 7.812 -12.32 0.475 1 72.69 140 ARG B C 1
ATOM 2411 O O . ARG B 1 140 ? 7.352 -13.43 0.203 1 72.69 140 ARG B O 1
ATOM 2418 N N . ASP B 1 141 ? 8.656 -12.062 1.49 1 65.81 141 ASP B N 1
ATOM 2419 C CA . ASP B 1 141 ? 9.164 -13.164 2.299 1 65.81 141 ASP B CA 1
ATOM 2420 C C . ASP B 1 141 ? 8.023 -13.875 3.031 1 65.81 141 ASP B C 1
ATOM 2422 O O . ASP B 1 141 ? 8.023 -15.102 3.143 1 65.81 141 ASP B O 1
ATOM 2426 N N . PHE B 1 142 ? 7.164 -13.164 3.328 1 68.56 142 PHE B N 1
ATOM 2427 C CA . PHE B 1 142 ? 5.992 -13.711 4 1 68.56 142 PHE B CA 1
ATOM 2428 C C . PHE B 1 142 ? 5.133 -14.508 3.027 1 68.56 142 PHE B C 1
ATOM 2430 O O . PHE B 1 142 ? 4.77 -15.656 3.309 1 68.56 142 PHE B O 1
ATOM 2437 N N . LEU B 1 143 ? 4.746 -13.898 1.886 1 75.69 143 LEU B N 1
ATOM 2438 C CA . LEU B 1 143 ? 3.93 -14.586 0.889 1 75.69 143 LEU B CA 1
ATOM 2439 C C . LEU B 1 143 ? 4.578 -15.906 0.47 1 75.69 143 LEU B C 1
ATOM 2441 O O . LEU B 1 143 ? 3.895 -16.922 0.338 1 75.69 143 LEU B O 1
ATOM 2445 N N . ILE B 1 144 ? 5.867 -15.898 0.417 1 75 144 ILE B N 1
ATOM 2446 C CA . ILE B 1 144 ? 6.578 -17.078 -0.057 1 75 144 ILE B CA 1
ATOM 2447 C C . ILE B 1 144 ? 6.793 -18.062 1.101 1 75 144 ILE B C 1
ATOM 2449 O O . ILE B 1 144 ? 6.621 -19.266 0.942 1 75 144 ILE B O 1
ATOM 2453 N N . GLY B 1 145 ? 7.113 -17.547 2.277 1 75.56 145 GLY B N 1
ATOM 2454 C CA . GLY B 1 145 ? 7.48 -18.375 3.416 1 75.56 145 GLY B CA 1
ATOM 2455 C C . GLY B 1 145 ? 6.281 -18.969 4.133 1 75.56 145 GLY B C 1
ATOM 2456 O O . GLY B 1 145 ? 6.316 -20.125 4.555 1 75.56 145 GLY B O 1
ATOM 2457 N N . THR B 1 146 ? 5.199 -18.266 4.254 1 77.06 146 THR B N 1
ATOM 2458 C CA . THR B 1 146 ? 4.031 -18.719 5.004 1 77.06 146 THR B CA 1
ATOM 2459 C C . THR B 1 146 ? 2.818 -18.844 4.086 1 77.06 146 THR B C 1
ATOM 2461 O O . THR B 1 146 ? 2.084 -19.828 4.152 1 77.06 146 THR B O 1
ATOM 2464 N N . GLY B 1 147 ? 2.607 -17.906 3.289 1 79.31 147 GLY B N 1
ATOM 2465 C CA . GLY B 1 147 ? 1.429 -17.875 2.439 1 79.31 147 GLY B CA 1
ATOM 2466 C C . GLY B 1 147 ? 1.413 -18.969 1.4 1 79.31 147 GLY B C 1
ATOM 2467 O O . GLY B 1 147 ? 0.412 -19.672 1.248 1 79.31 147 GLY B O 1
ATOM 2468 N N . LEU B 1 148 ? 2.498 -19.188 0.744 1 85.19 148 LEU B N 1
ATOM 2469 C CA . LEU B 1 148 ? 2.572 -20.141 -0.362 1 85.19 148 LEU B CA 1
ATOM 2470 C C . LEU B 1 148 ? 2.408 -21.578 0.137 1 85.19 148 LEU B C 1
ATOM 2472 O O . LEU B 1 148 ? 1.569 -22.312 -0.372 1 85.19 148 LEU B O 1
ATOM 2476 N N . PRO B 1 149 ? 3.113 -22.016 1.24 1 85.75 149 PRO B N 1
ATOM 2477 C CA . PRO B 1 149 ? 2.871 -23.375 1.753 1 85.75 149 PRO B CA 1
ATOM 2478 C C . PRO B 1 149 ? 1.419 -23.594 2.17 1 85.75 149 PRO B C 1
ATOM 2480 O O . PRO B 1 149 ? 0.861 -24.672 1.929 1 85.75 149 PRO B O 1
ATOM 2483 N N . ARG B 1 150 ? 0.742 -22.594 2.691 1 86.38 150 ARG B N 1
ATOM 2484 C CA . ARG B 1 150 ? -0.659 -22.703 3.088 1 86.38 150 ARG B CA 1
ATOM 2485 C C . ARG B 1 150 ? -1.562 -22.859 1.868 1 86.38 150 ARG B C 1
ATOM 2487 O O . ARG B 1 150 ? -2.484 -23.672 1.871 1 86.38 150 ARG B O 1
ATOM 2494 N N . THR B 1 151 ? -1.277 -22.109 0.889 1 90.81 151 THR B N 1
ATOM 2495 C CA . THR B 1 151 ? -2.043 -22.188 -0.351 1 90.81 151 THR B CA 1
ATOM 2496 C C . THR B 1 151 ? -1.895 -23.562 -1.003 1 90.81 151 THR B C 1
ATOM 2498 O O . THR B 1 151 ? -2.885 -24.156 -1.418 1 90.81 151 THR B O 1
ATOM 2501 N N . LEU B 1 152 ? -0.667 -24.125 -1.001 1 92.94 152 LEU B N 1
ATOM 2502 C CA . LEU B 1 152 ? -0.433 -25.422 -1.624 1 92.94 152 LEU B CA 1
ATOM 2503 C C . LEU B 1 152 ? -1.114 -26.531 -0.833 1 92.94 152 LEU B C 1
ATOM 2505 O O . LEU B 1 152 ? -1.644 -27.484 -1.417 1 92.94 152 LEU B O 1
ATOM 2509 N N . LYS B 1 153 ? -1.126 -26.359 0.462 1 91.75 153 LYS B N 1
ATOM 2510 C CA . LYS B 1 153 ? -1.849 -27.328 1.297 1 91.75 153 LYS B CA 1
ATOM 2511 C C . LYS B 1 153 ? -3.352 -27.25 1.038 1 91.75 153 LYS B C 1
ATOM 2513 O O . LYS B 1 153 ? -4.031 -28.281 1.021 1 91.75 153 LYS B O 1
ATOM 2518 N N . ALA B 1 154 ? -3.871 -26.062 0.829 1 92.44 154 ALA B N 1
ATOM 2519 C CA . ALA B 1 154 ? -5.289 -25.891 0.517 1 92.44 154 ALA B CA 1
ATOM 2520 C C . ALA B 1 154 ? -5.645 -26.54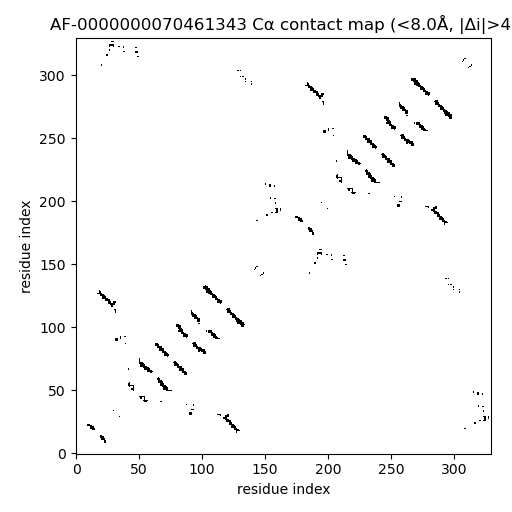7 -0.815 1 92.44 154 ALA B C 1
ATOM 2522 O O . ALA B 1 154 ? -6.68 -27.203 -0.935 1 92.44 154 ALA B O 1
ATOM 2523 N N . PHE B 1 155 ? -4.773 -26.422 -1.773 1 94.81 155 PHE B N 1
ATOM 2524 C CA . PHE B 1 155 ? -4.984 -27.078 -3.051 1 94.81 155 PHE B CA 1
ATOM 2525 C C . PHE B 1 155 ? -4.961 -28.594 -2.879 1 94.81 155 PHE B C 1
ATOM 2527 O O . PHE B 1 155 ? -5.789 -29.312 -3.453 1 94.81 155 PHE B O 1
ATOM 2534 N N . LYS B 1 156 ? -4.02 -29.016 -2.1 1 95.19 156 LYS B N 1
ATOM 2535 C CA . LYS B 1 156 ? -3.93 -30.453 -1.869 1 95.19 156 LYS B CA 1
ATOM 2536 C C . LYS B 1 156 ? -5.223 -31 -1.266 1 95.19 156 LYS B C 1
ATOM 2538 O O . LYS B 1 156 ? -5.77 -31.984 -1.749 1 95.19 156 LYS B O 1
ATOM 2543 N N . LYS B 1 157 ? -5.691 -30.344 -0.284 1 94.69 157 LYS B N 1
ATOM 2544 C CA . LYS B 1 157 ? -6.93 -30.766 0.365 1 94.69 157 LYS B CA 1
ATOM 2545 C C . LYS B 1 157 ? -8.094 -30.766 -0.621 1 94.69 157 LYS B C 1
ATOM 2547 O O . LYS B 1 157 ? -8.828 -31.75 -0.721 1 94.69 157 LYS B O 1
ATOM 2552 N N . ARG B 1 158 ? -8.234 -29.719 -1.363 1 94.69 158 ARG B N 1
ATOM 2553 C CA . ARG B 1 158 ? -9.336 -29.562 -2.314 1 94.69 158 ARG B CA 1
ATOM 2554 C C . ARG B 1 158 ? -9.266 -30.641 -3.396 1 94.69 158 ARG B C 1
ATOM 2556 O O . ARG B 1 158 ? -10.289 -31.234 -3.762 1 94.69 158 ARG B O 1
ATOM 2563 N N . ILE B 1 159 ? -8.086 -30.953 -3.844 1 95.5 159 ILE B N 1
ATOM 2564 C CA . ILE B 1 159 ? -7.871 -31.875 -4.957 1 95.5 159 ILE B CA 1
ATOM 2565 C C . ILE B 1 159 ? -8.102 -33.312 -4.488 1 95.5 159 ILE B C 1
ATOM 2567 O O . ILE B 1 159 ? -8.75 -34.094 -5.18 1 95.5 159 ILE B O 1
ATOM 2571 N N . GLU B 1 160 ? -7.652 -33.594 -3.328 1 95.19 160 GLU B N 1
ATOM 2572 C CA . GLU B 1 160 ? -7.719 -35 -2.85 1 95.19 160 GLU B CA 1
ATOM 2573 C C . GLU B 1 160 ? -9.102 -35.312 -2.293 1 95.19 160 GLU B C 1
ATOM 2575 O O . GLU B 1 160 ? -9.477 -36.469 -2.191 1 95.19 160 GLU B O 1
ATOM 2580 N N . GLU B 1 161 ? -9.875 -34.312 -1.871 1 89.44 161 GLU B N 1
ATOM 2581 C CA . GLU B 1 161 ? -11.234 -34.5 -1.384 1 89.44 161 GLU B CA 1
ATOM 2582 C C . GLU B 1 161 ? -12.211 -34.719 -2.541 1 89.44 161 GLU B C 1
ATOM 2584 O O . GLU B 1 161 ? -13.281 -35.281 -2.361 1 89.44 161 GLU B O 1
ATOM 2589 N N . ARG B 1 162 ? -12.055 -34.156 -3.639 1 74.56 162 ARG B N 1
ATOM 2590 C CA . ARG B 1 162 ? -12.953 -34.25 -4.781 1 74.56 162 ARG B CA 1
ATOM 2591 C C . ARG B 1 162 ? -13.102 -35.719 -5.215 1 74.56 162 ARG B C 1
ATOM 2593 O O . ARG B 1 162 ? -14.094 -36.094 -5.852 1 74.56 162 ARG B O 1
ATOM 2600 N N . LYS B 1 163 ? -12.109 -36.531 -5.008 1 62.31 163 LYS B N 1
ATOM 2601 C CA . LYS B 1 163 ? -12.219 -37.969 -5.281 1 62.31 163 LYS B CA 1
ATOM 2602 C C . LYS B 1 163 ? -13.461 -38.562 -4.609 1 62.31 163 LYS B C 1
ATOM 2604 O O . LYS B 1 163 ? -14.055 -39.5 -5.117 1 62.31 163 LYS B O 1
ATOM 2609 N N . LYS B 1 164 ? -13.852 -38.062 -3.357 1 54.81 164 LYS B N 1
ATOM 2610 C CA . LYS B 1 164 ? -14.867 -38.75 -2.574 1 54.81 164 LYS B CA 1
ATOM 2611 C C . LYS B 1 164 ? -16.266 -38.375 -3.057 1 54.81 164 LYS B C 1
ATOM 2613 O O . LYS B 1 164 ? -17.266 -38.906 -2.541 1 54.81 164 LYS B O 1
ATOM 2618 N N . GLN B 1 165 ? -16.328 -37.375 -3.902 1 42.69 165 GLN B N 1
ATOM 2619 C CA . GLN B 1 165 ? -17.703 -37.281 -4.387 1 42.69 165 GLN B CA 1
ATOM 2620 C C . GLN B 1 165 ? -17.875 -38.031 -5.695 1 42.69 165 GLN B C 1
ATOM 2622 O O . GLN B 1 165 ? -16.953 -38.094 -6.516 1 42.69 165 GLN B O 1
#